Protein AF-A0A7G9SDM6-F1 (afdb_monomer)

Nearest PDB structures (foldseek):
  2pl2-assembly1_B  TM=4.348E-01  e=4.178E-01  Thermus thermophilus HB27
  4rg9-assembly1_A  TM=3.853E-01  e=1.414E+00  Homo sapiens
  9gaw-assembly1_J  TM=3.773E-01  e=1.188E+00  Homo sapiens
  6q6h-assembly1_J  TM=2.748E-01  e=6.457E-01  Homo sapiens
  4rg9-assembly1_B  TM=3.457E-01  e=1.682E+00  Homo sapiens

Solvent-accessible surface area (backbone atoms only — not comparable to full-atom values): 23465 Å² total; per-residue (Å²): 131,91,79,90,83,83,90,80,86,83,85,78,83,83,82,80,82,78,83,79,82,81,84,82,89,80,80,87,84,80,89,82,79,90,80,77,84,85,81,78,88,76,84,85,81,86,81,81,84,79,91,80,89,80,84,86,82,90,78,85,89,81,90,78,98,67,93,73,78,83,82,71,78,62,89,40,71,66,55,47,51,55,49,52,54,54,58,70,73,44,74,84,57,56,28,66,63,44,46,56,52,48,75,76,44,76,89,46,90,63,46,75,56,52,49,52,39,26,31,69,45,56,56,93,85,60,61,38,68,59,51,53,58,62,44,65,85,49,76,67,91,45,16,51,28,20,42,51,45,14,53,27,29,44,76,72,69,37,56,70,60,13,53,52,29,40,52,54,12,54,34,32,58,75,40,47,72,67,58,50,52,50,51,48,68,74,42,70,90,70,74,50,36,70,46,40,42,42,18,40,48,23,18,52,76,70,63,37,57,73,67,31,62,70,45,60,79,56,31,39,78,88,51,40,59,52,51,50,16,41,51,26,40,74,70,63,41,95,56,19,64,69,43,31,59,87,44,56,86,45,37,43,27,26,39,57,51,34,54,44,49,38,51,41,30,44,76,69,71,34,48,68,59,28,41,57,59,67,71,47,88,66,62,60,78,40,70,49,78,49,60,64,66,50,52,53,51,52,52,46,50,73,68,62,67,71,81,75,74,78,74,76,68,76,81,74,77,79,77,78,87,77,90,81,91,87,88,82,90,88,80,89,80,89,83,91,82,90,83,86,82,90,82,92,86,85,83,86,87,88,90,87,87,89,82,91,81,90,86,83,86,133

Foldseek 3Di:
DDDDDDDDDDDDDDDDDDDDDDDDDDDDDDDDDDDDDDDDDDDDDDDDDDDDDDDDDDDDDDDDDDPDDDDDLCPDPVVLVVLVVVCVVDLQDELLSLLVSCLSDPPDPCNVVSLLSSLVRDDPPPALVSLCSSCVVPHRPALSSLLNNLNSCVVVVVNVVSLVSLLVSLLAQRRDPVSVVVSCVVQPPSDALVSLVSNLLNVLLVLVLVVNVVSLVSHDPVCSLLSVLLSCLSVVPPCNVVSCVVCVVCLLAALSSLLSVLVSCLVVVNLVVSLVSLPDHHDYPHDRSDPVSSVVSNVCSVVVDRPPPPPPPPPPPPPDDDDDDDDDDDDDDDDDDDDDDDDDDDDDDDDDDDDDDDDDDD

Mean predicted aligned error: 17.81 Å

pLDDT: mean 74.98, std 25.15, range [31.66, 98.06]

Sequence (362 aa):
MRKAGVATALLTTATAIAATAAAQSMGGRPPLEINLPSETPAPARVFTPAPTAASTPTAMTGGGNQSFAPYVASSSVGAAISEWRRLRQSEGHSFSTYAYFLNANPGFPGESAMRRSAERNMRPGEQPSLVIAFFRTDKPLTGNGWARLAESQQALGRHAEALSSARAALATSDLSIVDEGSLVSRFPGRFLTTDYDRRLDALLADRKVGDASRLLGSVSPARRATFQARLAMLQRSPDAEAMFSPVAGQVSSDAGLLIDRLRYL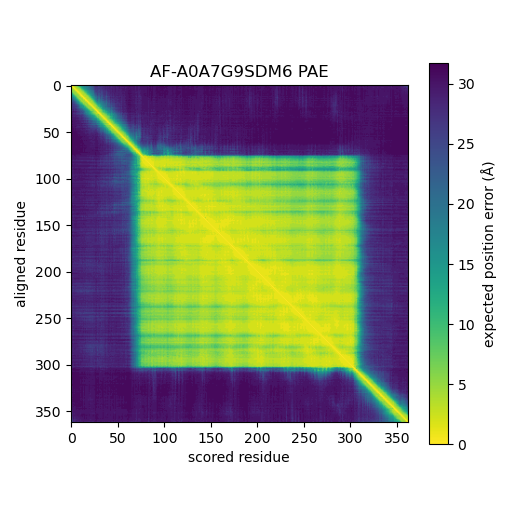RDNGGEAAARALAARPHAFTYRPANVEKYYELMLILARGHPRTASTRRPTTSAASSTTASRRASCRASNAMASATNILRWRGSPPPPHFGSAARLRR

Structure (mmCIF, N/CA/C/O backbone):
data_AF-A0A7G9SDM6-F1
#
_entry.id   AF-A0A7G9SDM6-F1
#
loop_
_atom_site.group_PDB
_atom_site.id
_atom_site.type_symbol
_atom_site.label_atom_id
_atom_site.label_alt_id
_atom_site.label_comp_id
_atom_site.label_asym_id
_atom_site.label_entity_id
_atom_site.label_seq_id
_atom_site.pdbx_PDB_ins_code
_atom_site.Cartn_x
_atom_site.Cartn_y
_atom_site.Cartn_z
_atom_site.occupancy
_atom_site.B_iso_or_equiv
_atom_site.auth_seq_id
_atom_site.auth_comp_id
_atom_site.auth_asym_id
_atom_site.auth_atom_id
_atom_site.pdbx_PDB_model_num
ATOM 1 N N . MET A 1 1 ? 76.649 -13.325 -6.466 1.00 37.44 1 MET A N 1
ATOM 2 C CA . MET A 1 1 ? 76.652 -13.873 -5.089 1.00 37.44 1 MET A CA 1
ATOM 3 C C . MET A 1 1 ? 75.264 -14.432 -4.784 1.00 37.44 1 MET A C 1
ATOM 5 O O . MET A 1 1 ? 74.337 -13.660 -4.932 1.00 37.44 1 MET A O 1
ATOM 9 N N . ARG A 1 2 ? 75.165 -15.730 -4.409 1.00 38.94 2 ARG A N 1
ATOM 10 C CA . ARG A 1 2 ? 74.179 -16.384 -3.491 1.00 38.94 2 ARG A CA 1
ATOM 11 C C . ARG A 1 2 ? 72.683 -16.003 -3.659 1.00 38.94 2 ARG A C 1
ATOM 13 O O . ARG A 1 2 ? 72.360 -14.846 -3.487 1.00 38.94 2 ARG A O 1
ATOM 20 N N . LYS A 1 3 ? 71.669 -16.859 -3.861 1.00 41.44 3 LYS A N 1
ATOM 21 C CA . LYS A 1 3 ? 71.334 -18.287 -3.615 1.00 41.44 3 LYS A CA 1
ATOM 22 C C . LYS A 1 3 ? 70.058 -18.563 -4.466 1.00 41.44 3 LYS A C 1
ATOM 24 O O . LYS A 1 3 ? 69.261 -17.649 -4.623 1.00 41.44 3 LYS A O 1
ATOM 29 N N . ALA A 1 4 ? 69.904 -19.673 -5.192 1.00 42.62 4 ALA A N 1
ATOM 30 C CA . ALA A 1 4 ? 69.242 -20.927 -4.777 1.00 42.62 4 ALA A CA 1
ATOM 31 C C . ALA A 1 4 ? 67.946 -20.756 -3.949 1.00 42.62 4 ALA A C 1
ATOM 33 O O . ALA A 1 4 ? 68.017 -20.246 -2.834 1.00 42.62 4 ALA A O 1
ATOM 34 N N . GLY A 1 5 ? 66.799 -21.256 -4.440 1.00 40.41 5 GLY A N 1
ATOM 35 C CA . GLY A 1 5 ? 65.588 -21.339 -3.610 1.00 40.41 5 GLY A CA 1
ATOM 36 C C . GLY A 1 5 ? 64.257 -21.684 -4.292 1.00 40.41 5 GLY A C 1
ATOM 37 O O . GLY A 1 5 ? 63.354 -20.869 -4.247 1.00 40.41 5 GLY A O 1
ATOM 38 N N . VAL A 1 6 ? 64.167 -22.881 -4.880 1.00 46.69 6 VAL A N 1
ATOM 39 C CA . VAL A 1 6 ? 63.032 -23.836 -4.815 1.00 46.69 6 VAL A CA 1
ATOM 40 C C . VAL A 1 6 ? 61.600 -23.369 -5.153 1.00 46.69 6 VAL A C 1
ATOM 42 O O . VAL A 1 6 ? 60.956 -22.597 -4.452 1.00 46.69 6 VAL A O 1
ATOM 45 N N . ALA A 1 7 ? 61.079 -24.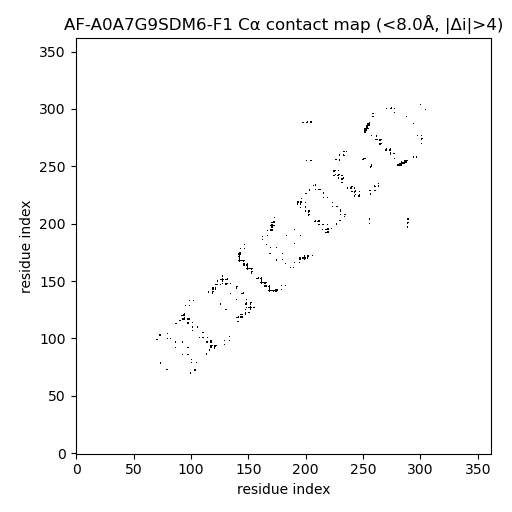012 -6.201 1.00 39.44 7 ALA A N 1
ATOM 46 C CA . ALA A 1 7 ? 59.676 -24.135 -6.558 1.00 39.44 7 ALA A CA 1
ATOM 47 C C . ALA A 1 7 ? 58.895 -25.011 -5.562 1.00 39.44 7 ALA A C 1
ATOM 49 O O . ALA A 1 7 ? 59.318 -26.126 -5.267 1.00 39.44 7 ALA A O 1
ATOM 50 N N . THR A 1 8 ? 57.703 -24.558 -5.164 1.00 42.91 8 THR A N 1
ATOM 51 C CA . THR A 1 8 ? 56.653 -25.429 -4.617 1.00 42.91 8 THR A CA 1
ATOM 52 C C . THR A 1 8 ? 55.318 -25.023 -5.228 1.00 42.91 8 THR A C 1
ATOM 54 O O . THR A 1 8 ? 54.741 -23.992 -4.891 1.00 42.91 8 THR A O 1
ATOM 57 N N . ALA A 1 9 ? 54.854 -25.844 -6.168 1.00 42.41 9 ALA A N 1
ATOM 58 C CA . ALA A 1 9 ? 53.517 -25.796 -6.729 1.00 42.41 9 ALA A CA 1
ATOM 59 C C . ALA A 1 9 ? 52.529 -26.391 -5.713 1.00 42.41 9 ALA A C 1
ATOM 61 O O . ALA A 1 9 ? 52.634 -27.562 -5.355 1.00 42.41 9 ALA A O 1
ATOM 62 N N . LEU A 1 10 ? 51.570 -25.590 -5.251 1.00 46.22 10 LEU A N 1
ATOM 63 C CA . LEU A 1 10 ? 50.422 -26.070 -4.485 1.00 46.22 10 LEU A CA 1
ATOM 64 C C . LEU A 1 10 ? 49.282 -26.377 -5.461 1.00 46.22 10 LEU A C 1
ATOM 66 O O . LEU A 1 10 ? 48.544 -25.488 -5.881 1.00 46.22 10 LEU A O 1
ATOM 70 N N . LEU A 1 11 ? 49.164 -27.658 -5.823 1.00 39.81 11 LEU A N 1
ATOM 71 C CA . LEU A 1 11 ? 47.949 -28.235 -6.397 1.00 39.81 11 LEU A CA 1
ATOM 72 C C . LEU A 1 11 ? 46.803 -28.029 -5.398 1.00 39.81 11 LEU A C 1
ATOM 74 O O . LEU A 1 11 ? 46.797 -28.628 -4.325 1.00 39.81 11 LEU A O 1
ATOM 78 N N . THR A 1 12 ? 45.821 -27.206 -5.753 1.00 43.62 12 THR A N 1
ATOM 79 C CA . THR A 1 12 ? 44.524 -27.178 -5.070 1.00 43.62 12 THR A CA 1
ATOM 80 C C . THR A 1 12 ? 43.578 -28.083 -5.848 1.00 43.62 12 THR A C 1
ATOM 82 O O . THR A 1 12 ? 43.157 -27.772 -6.960 1.00 43.62 12 THR A O 1
ATOM 85 N N . THR A 1 13 ? 43.298 -29.250 -5.283 1.00 45.78 13 THR A N 1
ATOM 86 C CA . THR A 1 13 ? 42.304 -30.199 -5.777 1.00 45.78 13 THR A CA 1
ATOM 87 C C . THR A 1 13 ? 40.904 -29.617 -5.581 1.00 45.78 13 THR A C 1
ATOM 89 O O . THR A 1 13 ? 40.446 -29.401 -4.461 1.00 45.78 13 THR A O 1
ATOM 92 N N . ALA A 1 14 ? 40.212 -29.344 -6.688 1.00 41.38 14 ALA A N 1
ATOM 93 C CA . ALA A 1 14 ? 38.797 -29.006 -6.690 1.00 41.38 14 ALA A CA 1
ATOM 94 C C . ALA A 1 14 ? 37.975 -30.295 -6.533 1.00 41.38 14 ALA A C 1
ATOM 96 O O . ALA A 1 14 ? 37.801 -31.059 -7.482 1.00 41.38 14 ALA A O 1
ATOM 97 N N . THR A 1 15 ? 37.486 -30.554 -5.323 1.00 45.81 15 THR A N 1
ATOM 98 C CA . THR A 1 15 ? 36.546 -31.646 -5.052 1.00 45.81 15 THR A CA 1
ATOM 99 C C . THR A 1 15 ? 35.161 -31.256 -5.566 1.00 45.81 15 THR A C 1
ATOM 101 O O . THR A 1 15 ? 34.477 -30.420 -4.976 1.00 45.81 15 THR A O 1
ATOM 104 N N . ALA A 1 16 ? 34.746 -31.861 -6.677 1.00 38.25 16 ALA A N 1
ATOM 105 C CA . ALA A 1 16 ? 33.379 -31.798 -7.177 1.00 38.25 16 ALA A CA 1
ATOM 106 C C . ALA A 1 16 ? 32.471 -32.685 -6.306 1.00 38.25 16 ALA A C 1
ATOM 108 O O . ALA A 1 16 ? 32.591 -33.908 -6.317 1.00 38.25 16 ALA A O 1
ATOM 109 N N . ILE A 1 17 ? 31.553 -32.076 -5.553 1.00 40.22 17 ILE A N 1
ATOM 110 C CA . ILE A 1 17 ? 30.462 -32.797 -4.889 1.00 40.22 17 ILE A CA 1
ATOM 111 C C . ILE A 1 17 ? 29.333 -32.945 -5.912 1.00 40.22 17 ILE A C 1
ATOM 113 O O . ILE A 1 17 ? 28.537 -32.033 -6.129 1.00 40.22 17 ILE A O 1
ATOM 117 N N . ALA A 1 18 ? 29.294 -34.103 -6.569 1.00 36.59 18 ALA A N 1
ATOM 118 C CA . ALA A 1 18 ? 28.155 -34.544 -7.358 1.00 36.59 18 ALA A CA 1
ATOM 119 C C . ALA A 1 18 ? 27.032 -34.986 -6.405 1.00 36.59 18 ALA A C 1
ATOM 121 O O . ALA A 1 18 ? 27.084 -36.062 -5.808 1.00 36.59 18 ALA A O 1
ATOM 122 N N . ALA A 1 19 ? 26.012 -34.142 -6.242 1.00 38.12 19 ALA A N 1
ATOM 123 C CA . ALA A 1 19 ? 24.776 -34.523 -5.572 1.00 38.12 19 ALA A CA 1
ATOM 124 C C . ALA A 1 19 ? 24.013 -35.512 -6.466 1.00 38.12 19 ALA A C 1
ATOM 126 O O . ALA A 1 19 ? 23.436 -35.147 -7.489 1.00 38.12 19 ALA A O 1
ATOM 127 N N . THR A 1 20 ? 24.056 -36.785 -6.083 1.00 39.00 20 THR A N 1
ATOM 128 C CA . THR A 1 20 ? 23.324 -37.871 -6.736 1.00 39.00 20 THR A CA 1
ATOM 129 C C . THR A 1 20 ? 21.850 -37.769 -6.347 1.00 39.00 20 THR A C 1
ATOM 131 O O . THR A 1 20 ? 21.486 -38.003 -5.197 1.00 39.00 20 THR A O 1
ATOM 134 N N . ALA A 1 21 ? 21.000 -37.398 -7.305 1.00 36.41 21 ALA A N 1
ATOM 135 C CA . ALA A 1 21 ? 19.552 -37.459 -7.172 1.00 36.41 21 ALA A CA 1
ATOM 136 C C . ALA A 1 21 ? 19.092 -38.915 -7.349 1.00 36.41 21 ALA A C 1
ATOM 138 O O . ALA A 1 21 ? 19.027 -39.428 -8.465 1.00 36.41 21 ALA A O 1
ATOM 139 N N . ALA A 1 22 ? 18.785 -39.591 -6.242 1.00 37.41 22 ALA A N 1
ATOM 140 C CA . ALA A 1 22 ? 18.118 -40.885 -6.268 1.00 37.41 22 ALA A CA 1
ATOM 141 C C . ALA A 1 22 ? 16.617 -40.676 -6.529 1.00 37.41 22 ALA A C 1
ATOM 143 O O . ALA A 1 22 ? 15.859 -40.296 -5.637 1.00 37.41 22 ALA A O 1
ATOM 144 N N . ALA A 1 23 ? 16.200 -40.921 -7.770 1.00 36.19 23 ALA A N 1
ATOM 145 C CA . ALA A 1 23 ? 14.806 -41.120 -8.130 1.00 36.19 23 ALA A CA 1
ATOM 146 C C . ALA A 1 23 ? 14.347 -42.487 -7.598 1.00 36.19 23 ALA A C 1
ATOM 148 O O . ALA A 1 23 ? 14.868 -43.521 -8.011 1.00 36.19 23 ALA A O 1
ATOM 149 N N . GLN A 1 24 ? 13.374 -42.498 -6.688 1.00 39.69 24 GLN A N 1
ATOM 150 C CA . GLN A 1 24 ? 12.630 -43.706 -6.335 1.00 39.69 24 GLN A CA 1
ATOM 151 C C . GLN A 1 24 ? 11.217 -43.583 -6.899 1.00 39.69 24 GLN A C 1
ATOM 153 O O . GLN A 1 24 ? 10.429 -42.745 -6.462 1.00 39.69 24 GLN A O 1
ATOM 158 N N . SER A 1 25 ? 10.918 -44.417 -7.896 1.00 36.75 25 SER A N 1
ATOM 159 C CA . SER A 1 25 ? 9.565 -44.687 -8.371 1.00 36.75 25 SER A CA 1
ATOM 160 C C . SER A 1 25 ? 8.988 -45.886 -7.616 1.00 36.75 25 SER A C 1
ATOM 162 O O . SER A 1 25 ? 9.472 -47.002 -7.775 1.00 36.75 25 SER A O 1
ATOM 164 N N . MET A 1 26 ? 7.927 -45.667 -6.848 1.00 40.72 26 MET A N 1
ATOM 165 C CA . MET A 1 26 ? 6.916 -46.658 -6.454 1.00 40.72 26 MET A CA 1
ATOM 166 C C . MET A 1 26 ? 5.626 -45.843 -6.297 1.00 40.72 26 MET A C 1
ATOM 168 O O . MET A 1 26 ? 5.651 -44.782 -5.687 1.00 40.72 26 MET A O 1
ATOM 172 N N . GLY A 1 27 ? 4.519 -46.125 -6.971 1.00 35.44 27 GLY A N 1
ATOM 173 C CA . GLY A 1 27 ? 3.697 -47.329 -6.872 1.00 35.44 27 GLY A CA 1
ATOM 174 C C . GLY A 1 27 ? 2.264 -46.827 -6.615 1.00 35.44 27 GLY A C 1
ATOM 175 O O . GLY A 1 27 ? 2.083 -45.843 -5.902 1.00 35.44 27 GLY A O 1
ATOM 176 N N . GLY A 1 28 ? 1.270 -47.394 -7.298 1.00 32.81 28 GLY A N 1
ATOM 177 C CA . GLY A 1 28 ? -0.071 -46.822 -7.476 1.00 32.81 28 GLY A CA 1
ATOM 178 C C . GLY A 1 28 ? -0.841 -46.449 -6.200 1.00 32.81 28 GLY A C 1
ATOM 179 O O . GLY A 1 28 ? -0.745 -47.103 -5.166 1.00 32.81 28 GLY A O 1
ATOM 180 N N . ARG A 1 29 ? -1.662 -45.397 -6.311 1.00 44.31 29 ARG A N 1
ATOM 181 C CA . ARG A 1 29 ? -2.678 -45.023 -5.315 1.00 44.31 29 ARG A CA 1
ATOM 182 C C . ARG A 1 29 ? -3.947 -45.850 -5.572 1.00 44.31 29 ARG A C 1
ATOM 184 O O . ARG A 1 29 ? -4.513 -45.691 -6.653 1.00 44.31 29 ARG A O 1
ATOM 191 N N . PRO A 1 30 ? -4.437 -46.677 -4.633 1.00 55.81 30 PRO A N 1
ATOM 192 C CA . PRO A 1 30 ? -5.828 -47.114 -4.666 1.00 55.81 30 PRO A CA 1
ATOM 193 C C . PRO A 1 30 ? -6.756 -45.976 -4.187 1.00 55.81 30 PRO A C 1
ATOM 195 O O . PRO A 1 30 ? -6.327 -45.130 -3.394 1.00 55.81 30 PRO A O 1
ATOM 198 N N . PRO A 1 31 ? -8.014 -45.915 -4.663 1.00 44.31 31 PRO A N 1
ATOM 199 C CA . PRO A 1 31 ? -8.977 -44.920 -4.211 1.00 44.31 31 PRO A CA 1
ATOM 200 C C . PRO A 1 31 ? -9.495 -45.314 -2.824 1.00 44.31 31 PRO A C 1
ATOM 202 O O . PRO A 1 31 ? -9.956 -46.437 -2.639 1.00 44.31 31 PRO A O 1
ATOM 205 N N . LEU A 1 32 ? -9.418 -44.405 -1.848 1.00 45.25 32 LEU A N 1
ATOM 206 C CA . LEU A 1 32 ? -10.073 -44.593 -0.554 1.00 45.25 32 LEU A CA 1
ATOM 207 C C . LEU A 1 32 ? -11.392 -43.821 -0.521 1.00 45.25 32 LEU A C 1
ATOM 209 O O . LEU A 1 32 ? -11.458 -42.607 -0.705 1.00 45.25 32 LEU A O 1
ATOM 213 N N . GLU A 1 33 ? -12.415 -44.638 -0.341 1.00 41.56 33 GLU A N 1
ATOM 214 C CA . GLU A 1 33 ? -13.848 -44.439 -0.242 1.00 41.56 33 GLU A CA 1
ATOM 215 C C . GLU A 1 33 ? -14.228 -43.475 0.896 1.00 41.56 33 GLU A C 1
ATOM 217 O O . GLU A 1 33 ? -13.706 -43.549 2.010 1.00 41.56 33 GLU A O 1
ATOM 222 N N . ILE A 1 34 ? -15.138 -42.543 0.606 1.00 48.09 34 ILE A N 1
ATOM 223 C CA . ILE A 1 34 ? -15.701 -41.605 1.581 1.00 48.09 34 ILE A CA 1
ATOM 224 C C . ILE A 1 34 ? -16.761 -42.361 2.386 1.00 48.09 34 ILE A C 1
ATOM 226 O O . ILE A 1 34 ? -17.882 -42.546 1.919 1.00 48.09 34 ILE A O 1
ATOM 230 N N . ASN A 1 35 ? -16.412 -42.788 3.598 1.00 44.19 35 ASN A N 1
ATOM 231 C CA . ASN A 1 35 ? -17.372 -43.307 4.567 1.00 44.19 35 ASN A CA 1
ATOM 232 C C . ASN A 1 35 ? -17.886 -42.146 5.438 1.00 44.19 35 ASN A C 1
ATOM 234 O O . ASN A 1 35 ? -17.146 -41.607 6.263 1.00 44.19 35 ASN A O 1
ATOM 238 N N . LEU A 1 36 ? -19.134 -41.726 5.210 1.00 43.03 36 LEU A N 1
ATOM 239 C CA . LEU A 1 36 ? -19.848 -40.768 6.057 1.00 43.03 36 LEU A CA 1
ATOM 240 C C . LEU A 1 36 ? -20.505 -41.518 7.230 1.00 43.03 36 LEU A C 1
ATOM 242 O O . LEU A 1 36 ? -21.377 -42.354 6.981 1.00 43.03 36 LEU A O 1
ATOM 246 N N . PRO A 1 37 ? -20.179 -41.217 8.501 1.00 46.22 37 PRO A N 1
ATOM 247 C CA . PRO A 1 37 ? -20.960 -41.737 9.613 1.00 46.22 37 PRO A CA 1
ATOM 248 C C . PRO A 1 37 ? -22.360 -41.108 9.615 1.00 46.22 37 PRO A C 1
ATOM 250 O O . PRO A 1 37 ? -22.525 -39.890 9.572 1.00 46.22 37 PRO A O 1
ATOM 253 N N . SER A 1 38 ? -23.376 -41.969 9.666 1.00 40.03 38 SER A N 1
ATOM 254 C CA . SER A 1 38 ? -24.773 -41.593 9.874 1.00 40.03 38 SER A CA 1
ATOM 255 C C . SER A 1 38 ? -24.987 -41.261 11.353 1.00 40.03 38 SER A C 1
ATOM 257 O O . SER A 1 38 ? -25.152 -42.165 12.170 1.00 40.03 38 SER A O 1
ATOM 259 N N . GLU A 1 39 ? -24.969 -39.980 11.721 1.00 43.81 39 GLU A N 1
ATOM 260 C CA . GLU A 1 39 ? -25.380 -39.552 13.063 1.00 43.81 39 GLU A CA 1
ATOM 261 C C . GLU A 1 39 ? -26.905 -39.399 13.137 1.00 43.81 39 GLU A C 1
ATOM 263 O O . GLU A 1 39 ? -27.543 -38.690 12.360 1.00 43.81 39 GLU A O 1
ATOM 268 N N . THR A 1 40 ? -27.488 -40.124 14.089 1.00 50.81 40 THR A N 1
ATOM 269 C CA . THR A 1 40 ? -28.913 -40.119 14.439 1.00 50.81 40 THR A CA 1
ATOM 270 C C . THR A 1 40 ? -29.227 -38.868 15.277 1.00 50.81 40 THR A C 1
ATOM 272 O O . THR A 1 40 ? -28.432 -38.535 16.158 1.00 50.81 40 THR A O 1
ATOM 275 N N . PRO A 1 41 ? -30.360 -38.165 15.080 1.00 44.56 41 PRO A N 1
ATOM 276 C CA . PRO A 1 41 ? -30.666 -36.959 15.848 1.00 44.56 41 PRO A CA 1
ATOM 277 C C . PRO A 1 41 ? -31.136 -37.295 17.275 1.00 44.56 41 PRO A C 1
ATOM 279 O O . PRO A 1 41 ? -32.161 -37.947 17.471 1.00 44.56 41 PRO A O 1
ATOM 282 N N . ALA A 1 42 ? -30.401 -36.817 18.283 1.00 45.53 42 ALA A N 1
ATOM 283 C CA . ALA A 1 42 ? -30.822 -36.821 19.687 1.00 45.53 42 ALA A CA 1
ATOM 284 C C . ALA A 1 42 ? -31.788 -35.645 19.982 1.00 45.53 42 ALA A C 1
ATOM 286 O O . ALA A 1 42 ? -31.664 -34.584 19.365 1.00 45.53 42 ALA A O 1
ATOM 287 N N . PRO A 1 43 ? -32.757 -35.795 20.909 1.00 48.91 43 PRO A N 1
ATOM 288 C CA . PRO A 1 43 ? -33.864 -34.852 21.058 1.00 48.91 43 PRO A CA 1
ATOM 289 C C . PRO A 1 43 ? -33.469 -33.502 21.675 1.00 48.91 43 PRO A C 1
ATOM 291 O O . PRO A 1 43 ? -32.667 -33.407 22.607 1.00 48.91 43 PRO A O 1
ATOM 294 N N . ALA A 1 44 ? -34.115 -32.456 21.155 1.00 40.84 44 ALA A N 1
ATOM 295 C CA . ALA A 1 44 ? -33.979 -31.059 21.540 1.00 40.84 44 ALA A CA 1
ATOM 296 C C . ALA A 1 44 ? -34.271 -30.816 23.032 1.00 40.84 44 ALA A C 1
ATOM 298 O O . ALA A 1 44 ? -35.361 -31.105 23.528 1.00 40.84 44 ALA A O 1
ATOM 299 N N . ARG A 1 45 ? -33.316 -30.199 23.740 1.00 43.94 45 ARG A N 1
ATOM 300 C CA . ARG A 1 45 ? -33.564 -29.577 25.046 1.00 43.94 45 ARG A CA 1
ATOM 301 C C . ARG A 1 45 ? -34.148 -28.185 24.827 1.00 43.94 45 ARG A C 1
ATOM 303 O O . ARG A 1 45 ? -33.457 -27.276 24.376 1.00 43.94 45 ARG A O 1
ATOM 310 N N . VAL A 1 46 ? -35.426 -28.037 25.158 1.00 41.09 46 VAL A N 1
ATOM 311 C CA . VAL A 1 46 ? -36.126 -26.752 25.239 1.00 41.09 46 VAL A CA 1
ATOM 312 C C . VAL A 1 46 ? -35.550 -25.968 26.419 1.00 41.09 46 VAL A C 1
ATOM 314 O O . VAL A 1 46 ? -35.684 -26.382 27.567 1.00 41.09 46 VAL A O 1
ATOM 317 N N . PHE A 1 47 ? -34.888 -24.847 26.138 1.00 41.06 47 PHE A N 1
ATOM 318 C CA . PHE A 1 47 ? -34.449 -23.886 27.147 1.00 41.06 47 PHE A CA 1
ATOM 319 C C . PHE A 1 47 ? -35.427 -22.706 27.123 1.00 41.06 47 PHE A C 1
ATOM 321 O O . PHE A 1 47 ? -35.413 -21.897 26.198 1.00 41.06 47 PHE A O 1
ATOM 328 N N . THR A 1 48 ? -36.315 -22.625 28.111 1.00 41.97 48 THR A N 1
ATOM 329 C CA . THR A 1 48 ? -37.159 -21.446 28.352 1.00 41.97 48 THR A CA 1
ATOM 330 C C . THR A 1 48 ? -36.402 -20.456 29.242 1.00 41.97 48 THR A C 1
ATOM 332 O O . THR A 1 48 ? -36.068 -20.829 30.369 1.00 41.97 48 THR A O 1
ATOM 335 N N . PRO A 1 49 ? -36.148 -19.202 28.829 1.00 45.69 49 PRO A N 1
ATOM 336 C CA . PRO A 1 49 ? -35.752 -18.168 29.774 1.00 45.69 49 PRO A CA 1
ATOM 337 C C . PRO A 1 49 ? -36.995 -17.557 30.440 1.00 45.69 49 PRO A C 1
ATOM 339 O O . PRO A 1 49 ? -37.886 -17.034 29.772 1.00 45.69 49 PRO A O 1
ATOM 342 N N . ALA A 1 50 ? -37.048 -17.635 31.770 1.00 34.50 50 ALA A N 1
ATOM 343 C CA . ALA A 1 50 ? -37.989 -16.890 32.603 1.00 34.50 50 ALA A CA 1
ATOM 344 C C . ALA A 1 50 ? -37.622 -15.387 32.634 1.00 34.50 50 ALA A C 1
ATOM 346 O O . ALA A 1 50 ? -36.434 -15.057 32.566 1.00 34.50 50 ALA A O 1
ATOM 347 N N . PRO A 1 51 ? -38.595 -14.462 32.760 1.00 43.03 51 PRO A N 1
ATOM 348 C CA . PRO A 1 51 ? -38.314 -13.035 32.869 1.00 43.03 51 PRO A CA 1
ATOM 349 C C . PRO A 1 51 ? -37.968 -12.664 34.319 1.00 43.03 51 PRO A C 1
ATOM 351 O O . PRO A 1 51 ? -38.842 -12.628 35.183 1.00 43.03 51 PRO A O 1
ATOM 354 N N . THR A 1 52 ? -36.702 -12.346 34.590 1.00 41.75 52 THR A N 1
ATOM 355 C CA . THR A 1 52 ? -36.303 -11.706 35.853 1.00 41.75 52 THR A CA 1
ATOM 356 C C . THR A 1 52 ? -36.227 -10.198 35.649 1.00 41.75 52 THR A C 1
ATOM 358 O O . THR A 1 52 ? -35.418 -9.698 34.869 1.00 41.75 52 THR A O 1
ATOM 361 N N . ALA A 1 53 ? -37.088 -9.478 36.363 1.00 41.75 53 ALA A N 1
ATOM 362 C CA . ALA A 1 53 ? -37.032 -8.035 36.533 1.00 41.75 53 ALA A CA 1
ATOM 363 C C . ALA A 1 53 ? -35.834 -7.630 37.413 1.00 41.75 53 ALA A C 1
ATOM 365 O O . ALA A 1 53 ? -35.641 -8.216 38.474 1.00 41.75 53 ALA A O 1
ATOM 366 N N . ALA A 1 54 ? -35.074 -6.610 36.999 1.00 35.97 54 ALA A N 1
ATOM 367 C CA . ALA A 1 54 ? -34.281 -5.726 37.868 1.00 35.97 54 ALA A CA 1
ATOM 368 C C . ALA A 1 54 ? -33.773 -4.534 37.028 1.00 35.97 54 ALA A C 1
ATOM 370 O O . ALA A 1 54 ? -33.053 -4.716 36.053 1.00 35.97 54 ALA A O 1
ATOM 371 N N . SER A 1 55 ? -34.329 -3.338 37.230 1.00 36.00 55 SER A N 1
ATOM 372 C CA . SER A 1 55 ? -33.806 -2.274 38.111 1.00 36.00 55 SER A CA 1
ATOM 373 C C . SER A 1 55 ? -32.813 -1.347 37.401 1.00 36.00 55 SER A C 1
ATOM 375 O O . SER A 1 55 ? -31.633 -1.646 37.248 1.00 36.00 55 SER A O 1
ATOM 377 N N . THR A 1 56 ? -33.315 -0.182 36.995 1.00 33.44 56 THR A N 1
ATOM 378 C CA . THR A 1 56 ? -32.550 0.991 36.551 1.00 33.44 56 THR A CA 1
ATOM 379 C C . THR A 1 56 ? -31.761 1.611 37.708 1.00 33.44 56 THR A C 1
ATOM 381 O O . THR A 1 56 ? -32.380 1.963 38.714 1.00 33.44 56 THR A O 1
ATOM 384 N N . PRO A 1 57 ? -30.447 1.860 37.573 1.00 44.97 57 PRO A N 1
ATOM 385 C CA . PRO A 1 57 ? -29.772 2.849 38.397 1.00 44.97 57 PRO A CA 1
ATOM 386 C C . PRO A 1 57 ? -29.872 4.239 37.751 1.00 44.97 57 PRO A C 1
ATOM 388 O O . PRO A 1 57 ? -29.420 4.466 36.629 1.00 44.97 57 PRO A O 1
ATOM 391 N N . THR A 1 58 ? -30.450 5.180 38.494 1.00 41.94 58 THR A N 1
ATOM 392 C CA . THR A 1 58 ? -30.297 6.623 38.278 1.00 41.94 58 THR A CA 1
ATOM 393 C C . THR A 1 58 ? -28.847 7.010 38.570 1.00 41.94 58 THR A C 1
ATOM 395 O O . THR A 1 58 ? -28.364 6.758 39.672 1.00 41.94 58 THR A O 1
ATOM 398 N N . ALA A 1 59 ? -28.162 7.650 37.621 1.00 39.44 59 ALA A N 1
ATOM 399 C CA . ALA A 1 59 ? -26.866 8.287 37.851 1.00 39.44 59 ALA A CA 1
ATOM 400 C C . ALA A 1 59 ? -26.920 9.766 37.451 1.00 39.44 59 ALA A C 1
ATOM 402 O O . ALA A 1 59 ? -27.435 10.131 36.394 1.00 39.44 59 ALA A O 1
ATOM 403 N N . MET A 1 60 ? -26.416 10.591 38.368 1.00 38.59 60 MET A N 1
ATOM 404 C CA . MET A 1 60 ? -26.400 12.047 38.355 1.00 38.59 60 MET A CA 1
ATOM 405 C C . MET A 1 60 ? -25.481 12.661 37.287 1.00 38.59 60 MET A C 1
ATOM 407 O O . MET A 1 60 ? -24.506 12.075 36.827 1.00 38.59 60 MET A O 1
ATOM 411 N N . THR A 1 61 ? -25.837 13.898 36.963 1.00 43.91 61 THR A N 1
ATOM 412 C CA . THR A 1 61 ? -25.286 14.882 36.030 1.00 43.91 61 THR A CA 1
ATOM 413 C C . THR A 1 61 ? -23.783 15.167 36.173 1.00 43.91 61 THR A C 1
ATOM 415 O O . THR A 1 61 ? -23.304 15.429 37.273 1.00 43.91 61 THR A O 1
ATOM 418 N N . GLY A 1 62 ? -23.067 15.263 35.040 1.00 36.25 62 GLY A N 1
ATOM 419 C CA . GLY A 1 62 ? -21.723 15.856 34.976 1.00 36.25 62 GLY A CA 1
ATOM 420 C C . GLY A 1 62 ? -21.069 15.873 33.582 1.00 36.25 62 GLY A C 1
ATOM 421 O O . GLY A 1 62 ? -20.430 14.904 33.200 1.00 36.25 62 GLY A O 1
ATOM 422 N N . GLY A 1 63 ? -21.185 17.003 32.866 1.00 38.28 63 GLY A N 1
ATOM 423 C CA . GLY A 1 63 ? -20.156 17.562 31.965 1.00 38.28 63 GLY A CA 1
ATOM 424 C C . GLY A 1 63 ? -19.856 16.904 30.604 1.00 38.28 63 GLY A C 1
ATOM 425 O O . GLY A 1 63 ? -19.045 15.991 30.520 1.00 38.28 63 GLY A O 1
ATOM 426 N N . GLY A 1 64 ? -20.369 17.506 29.517 1.00 34.75 64 GLY A N 1
ATOM 427 C CA . GLY A 1 64 ? -19.832 17.370 28.150 1.00 34.75 64 GLY A CA 1
ATOM 428 C C . GLY A 1 64 ? -20.875 16.992 27.095 1.00 34.75 64 GLY A C 1
ATOM 429 O O . GLY A 1 64 ? -21.152 15.816 26.891 1.00 34.75 64 GLY A O 1
ATOM 430 N N . ASN A 1 65 ? -21.433 17.985 26.390 1.00 40.50 65 ASN A N 1
ATOM 431 C CA . ASN A 1 65 ? -22.360 17.779 25.270 1.00 40.50 65 ASN A CA 1
ATOM 432 C C . ASN A 1 65 ? -21.659 17.089 24.085 1.00 40.50 65 ASN A C 1
ATOM 434 O O . ASN A 1 65 ? -21.138 17.737 23.182 1.00 40.50 65 ASN A O 1
ATOM 438 N N . GLN A 1 66 ? -21.688 15.762 24.083 1.00 45.09 66 GLN A N 1
ATOM 439 C CA . GLN A 1 66 ? -21.614 14.926 22.891 1.00 45.09 66 GLN A CA 1
ATOM 440 C C . GLN A 1 66 ? -22.952 14.187 22.845 1.00 45.09 66 GLN A C 1
ATOM 442 O O . GLN A 1 66 ? -23.249 13.374 23.720 1.00 45.09 66 GLN A O 1
ATOM 447 N N . SER A 1 67 ? -23.813 14.527 21.887 1.00 38.12 67 SER A N 1
ATOM 448 C CA . SER A 1 67 ? -25.129 13.904 21.739 1.00 38.12 67 SER A CA 1
ATOM 449 C C . SER A 1 67 ? -24.968 12.453 21.275 1.00 38.12 67 SER A C 1
ATOM 451 O O . SER A 1 67 ? -24.978 12.162 20.083 1.00 38.12 67 SER A O 1
ATOM 453 N N . PHE A 1 68 ? -24.797 11.527 22.216 1.00 45.41 68 PHE A N 1
ATOM 454 C CA . PHE A 1 68 ? -24.910 10.097 21.960 1.00 45.41 68 PHE A CA 1
ATOM 455 C C . PHE A 1 68 ? -26.397 9.737 21.949 1.00 45.41 68 PHE A C 1
ATOM 457 O O . PHE A 1 68 ? -27.030 9.653 22.999 1.00 45.41 68 PHE A O 1
ATOM 464 N N . ALA A 1 69 ? -26.978 9.560 20.762 1.00 44.62 69 ALA A N 1
ATOM 465 C CA . ALA A 1 69 ? -28.318 8.998 20.657 1.00 44.62 69 ALA A CA 1
ATOM 466 C C . ALA A 1 69 ? -28.287 7.537 21.160 1.00 44.62 69 ALA A C 1
ATOM 468 O O . ALA A 1 69 ? -27.469 6.756 20.662 1.00 44.62 69 ALA A O 1
ATOM 469 N N . PRO A 1 70 ? -29.128 7.145 22.136 1.00 42.28 70 PRO A N 1
ATOM 470 C CA . PRO A 1 70 ? -29.182 5.766 22.605 1.00 42.28 70 PRO A CA 1
ATOM 471 C C . PRO A 1 70 ? -29.689 4.855 21.479 1.00 42.28 70 PRO A C 1
ATOM 473 O O . PRO A 1 70 ? -30.768 5.068 20.925 1.00 42.28 70 PRO A O 1
ATOM 476 N N . TYR A 1 71 ? -28.892 3.848 21.118 1.00 48.59 71 TYR A N 1
ATOM 477 C CA . TYR A 1 71 ? -29.251 2.858 20.106 1.00 48.59 71 TYR A CA 1
ATOM 478 C C . TYR A 1 71 ? -30.221 1.835 20.708 1.00 48.59 71 TYR A C 1
ATOM 480 O O . TYR A 1 71 ? -29.842 1.029 21.558 1.00 48.59 71 TYR A O 1
ATOM 488 N N . VAL A 1 72 ? -31.474 1.858 20.254 1.00 47.88 72 VAL A N 1
ATOM 489 C CA . VAL A 1 72 ? -32.411 0.749 20.451 1.00 47.88 72 VAL A CA 1
ATOM 490 C C . VAL A 1 72 ? -32.078 -0.279 19.375 1.00 47.88 72 VAL A C 1
ATOM 492 O O . VAL A 1 72 ? -32.139 0.051 18.189 1.00 47.88 72 VAL A O 1
ATOM 495 N N . ALA A 1 73 ? -31.703 -1.503 19.764 1.00 50.22 73 ALA A N 1
ATOM 496 C CA . ALA A 1 73 ? -31.590 -2.607 18.813 1.00 50.22 73 ALA A CA 1
ATOM 497 C C . ALA A 1 73 ? -32.878 -2.640 17.986 1.00 50.22 73 ALA A C 1
ATOM 499 O O . ALA A 1 73 ? -33.969 -2.667 18.557 1.00 50.22 73 ALA A O 1
ATOM 500 N N . SER A 1 74 ? -32.760 -2.533 16.661 1.00 51.78 74 SER A N 1
ATOM 501 C CA . SER A 1 74 ? -33.897 -2.436 15.750 1.00 51.78 74 SER A CA 1
ATOM 502 C C . SER A 1 74 ? -34.700 -3.735 15.792 1.00 51.78 74 SER A C 1
ATOM 504 O O . SER A 1 74 ? -34.520 -4.619 14.964 1.00 51.78 74 SER A O 1
ATOM 506 N N . SER A 1 75 ? -35.599 -3.849 16.766 1.00 57.59 75 SER A N 1
ATOM 507 C CA . SER A 1 75 ? -36.509 -4.979 16.962 1.00 57.59 75 SER A CA 1
ATOM 508 C C . SER A 1 75 ? -37.561 -5.085 15.853 1.00 57.59 75 SER A C 1
ATOM 510 O O . SER A 1 75 ? -38.324 -6.044 15.811 1.00 57.59 75 SER A O 1
ATOM 512 N N . SER A 1 76 ? -37.569 -4.142 14.904 1.00 78.06 76 SER A N 1
ATOM 513 C CA . SER A 1 76 ? -38.307 -4.241 13.651 1.00 78.06 76 SER A CA 1
ATOM 514 C C . SER A 1 76 ? -37.386 -4.015 12.449 1.00 78.06 76 SER A C 1
ATOM 516 O O . SER A 1 76 ? -36.594 -3.069 12.408 1.00 78.06 76 SER A O 1
ATOM 518 N N . VAL A 1 77 ? -37.548 -4.850 11.420 1.00 82.50 77 VAL A N 1
ATOM 519 C CA . VAL A 1 77 ? -36.877 -4.699 10.115 1.00 82.50 77 VAL A CA 1
ATOM 520 C C . VAL A 1 77 ? -37.130 -3.304 9.520 1.00 82.50 77 VAL A C 1
ATOM 522 O O . VAL A 1 77 ? -36.249 -2.729 8.885 1.00 82.50 77 VAL A O 1
ATOM 525 N N . GLY A 1 78 ? -38.302 -2.712 9.781 1.00 86.94 78 GLY A N 1
ATOM 526 C CA . GLY A 1 78 ? -38.642 -1.353 9.350 1.00 86.94 78 GLY A CA 1
ATOM 527 C C . GLY A 1 78 ? -37.689 -0.284 9.894 1.00 86.94 78 GLY A C 1
ATOM 528 O O . GLY A 1 78 ? -37.210 0.544 9.119 1.00 86.94 78 GLY A O 1
ATOM 529 N N . ALA A 1 79 ? -37.352 -0.346 11.188 1.00 86.06 79 ALA A N 1
ATOM 530 C CA . ALA A 1 79 ? -36.400 0.576 11.809 1.00 86.06 79 ALA A CA 1
ATOM 531 C C . ALA A 1 79 ? -34.978 0.405 11.241 1.00 86.06 79 ALA A C 1
ATOM 533 O O . ALA A 1 79 ? -34.291 1.393 10.965 1.00 86.06 79 ALA A O 1
ATOM 534 N N . ALA A 1 80 ? -34.558 -0.840 10.989 1.00 87.69 80 ALA A N 1
ATOM 535 C CA . ALA A 1 80 ? -33.266 -1.125 10.367 1.00 87.69 80 ALA A CA 1
ATOM 536 C C . ALA A 1 80 ? -33.182 -0.557 8.939 1.00 87.69 80 ALA A C 1
ATOM 538 O O . ALA A 1 80 ? -32.179 0.049 8.567 1.00 87.69 80 ALA A O 1
ATOM 539 N N . ILE A 1 81 ? -34.255 -0.674 8.146 1.00 90.94 81 ILE A N 1
ATOM 540 C CA . ILE A 1 81 ? -34.304 -0.120 6.786 1.00 90.94 81 ILE A CA 1
ATOM 541 C C . ILE A 1 81 ? -34.288 1.415 6.803 1.00 90.94 81 ILE A C 1
ATOM 543 O O . ILE A 1 81 ? -33.607 2.019 5.970 1.00 90.94 81 ILE A O 1
ATOM 547 N N . SER A 1 82 ? -35.021 2.072 7.711 1.00 91.19 82 SER A N 1
ATOM 548 C CA . SER A 1 82 ? -34.977 3.538 7.809 1.00 91.19 82 SER A CA 1
ATOM 549 C C . SER A 1 82 ? -33.586 4.038 8.183 1.00 91.19 82 SER A C 1
ATOM 551 O O . SER A 1 82 ? -33.095 4.986 7.569 1.00 91.19 82 SER A O 1
ATOM 553 N N . GLU A 1 83 ? -32.929 3.356 9.123 1.00 90.44 83 GLU A N 1
ATOM 554 C CA . GLU A 1 83 ? -31.577 3.701 9.553 1.00 90.44 83 GLU A CA 1
ATOM 555 C C . GLU A 1 83 ? -30.560 3.486 8.435 1.00 90.44 83 GLU A C 1
ATOM 557 O O . GLU A 1 83 ? -29.760 4.370 8.131 1.00 90.44 83 GLU A O 1
ATOM 562 N N . TRP A 1 84 ? -30.661 2.357 7.739 1.00 91.88 84 TRP A N 1
ATOM 563 C CA . TRP A 1 84 ? -29.854 2.061 6.564 1.00 91.88 84 TRP A CA 1
ATOM 564 C C . TRP A 1 84 ? -29.973 3.142 5.484 1.00 91.88 84 TRP A C 1
ATOM 566 O O . TRP A 1 84 ? -28.962 3.607 4.954 1.00 91.88 84 TRP A O 1
ATOM 576 N N . ARG A 1 85 ? -31.198 3.592 5.166 1.00 91.38 85 ARG A N 1
ATOM 577 C CA . ARG A 1 85 ? -31.395 4.681 4.195 1.00 91.38 85 ARG A CA 1
ATOM 578 C C . ARG A 1 85 ? -30.754 5.978 4.677 1.00 91.38 85 ARG A C 1
ATOM 580 O O . ARG A 1 85 ? -30.106 6.640 3.872 1.00 91.38 85 ARG A O 1
ATOM 587 N N . ARG A 1 86 ? -30.891 6.316 5.963 1.00 92.56 86 ARG A N 1
ATOM 588 C CA . ARG A 1 86 ? -30.276 7.513 6.556 1.00 92.56 86 ARG A CA 1
ATOM 589 C C . ARG A 1 86 ? -28.752 7.473 6.428 1.00 92.56 86 ARG A C 1
ATOM 591 O O . ARG A 1 86 ? -28.164 8.409 5.899 1.00 92.56 86 ARG A O 1
ATOM 598 N N . LEU A 1 87 ? -28.130 6.361 6.827 1.00 91.25 87 LEU A N 1
ATOM 599 C CA . LEU A 1 87 ? -26.675 6.170 6.765 1.00 91.25 87 LEU A CA 1
ATOM 600 C C . LEU A 1 87 ? -26.124 6.205 5.338 1.00 91.25 87 LEU A C 1
ATOM 602 O O . LEU A 1 87 ? -24.964 6.537 5.130 1.00 91.25 87 LEU A O 1
ATOM 606 N N . ARG A 1 88 ? -26.947 5.872 4.343 1.00 89.50 88 ARG A N 1
ATOM 607 C CA . ARG A 1 88 ? -26.568 5.959 2.930 1.00 89.50 88 ARG A CA 1
ATOM 608 C C . ARG A 1 88 ? -26.732 7.345 2.317 1.00 89.50 88 ARG A C 1
ATOM 610 O O . ARG A 1 88 ? -26.136 7.595 1.273 1.00 89.50 88 ARG A O 1
ATOM 617 N N . GLN A 1 89 ? -27.550 8.214 2.904 1.00 89.00 89 GLN A N 1
ATOM 618 C CA . GLN A 1 89 ? -27.772 9.565 2.382 1.00 89.00 89 GLN A CA 1
ATOM 619 C C . GLN A 1 89 ? -26.585 10.491 2.647 1.00 89.00 89 GLN A C 1
ATOM 621 O O . GLN A 1 89 ? -26.374 11.432 1.885 1.00 89.00 89 GLN A O 1
ATOM 626 N N . SER A 1 90 ? -25.805 10.235 3.700 1.00 85.75 90 SER A N 1
ATOM 627 C CA . SER A 1 90 ? -24.628 11.038 4.015 1.00 85.75 90 SER A CA 1
ATOM 628 C C . SER A 1 90 ? -23.472 10.166 4.483 1.00 85.75 90 SER A C 1
ATOM 630 O O . SER A 1 90 ? -23.651 9.274 5.304 1.00 85.75 90 SER A O 1
ATOM 632 N N . GLU A 1 91 ? -22.265 10.448 3.996 1.00 81.94 91 GLU A N 1
ATOM 633 C CA . GLU A 1 91 ? -21.076 9.723 4.446 1.00 81.94 91 GLU A CA 1
ATOM 634 C C . GLU A 1 91 ? -20.489 10.290 5.746 1.00 81.94 91 GLU A C 1
ATOM 636 O O . GLU A 1 91 ? -19.588 9.677 6.293 1.00 81.94 91 GLU A O 1
ATOM 641 N N . GLY A 1 92 ? -20.986 11.414 6.273 1.00 85.19 92 GLY A N 1
ATOM 642 C CA . GLY A 1 92 ? -20.361 12.159 7.378 1.00 85.19 92 GLY A CA 1
ATOM 643 C C . GLY A 1 92 ? -20.733 11.718 8.799 1.00 85.19 92 GLY A C 1
ATOM 644 O O . GLY A 1 92 ? -20.463 12.453 9.748 1.00 85.19 92 GLY A O 1
ATOM 645 N N . HIS A 1 93 ? -21.393 10.572 8.973 1.00 91.88 93 HIS A N 1
ATOM 646 C CA . HIS A 1 93 ? -21.760 10.077 10.303 1.00 91.88 93 HIS A CA 1
ATOM 647 C C . HIS A 1 93 ? -20.537 9.618 11.115 1.00 91.88 93 HIS A C 1
ATOM 649 O O . HIS A 1 93 ? -19.500 9.252 10.560 1.00 91.88 93 HIS A O 1
ATOM 655 N N . SER A 1 94 ? -20.665 9.615 12.447 1.00 93.88 94 SER A N 1
ATOM 656 C CA . SER A 1 94 ? -19.606 9.117 13.331 1.00 93.88 94 SER A CA 1
ATOM 657 C C . SER A 1 94 ? -19.349 7.626 13.107 1.00 93.88 94 SER A C 1
ATOM 659 O O . SER A 1 94 ? -20.265 6.865 12.780 1.00 93.88 94 SER A O 1
ATOM 661 N N . PHE A 1 95 ? -18.114 7.190 13.367 1.00 95.25 95 PHE A N 1
ATOM 662 C CA . PHE A 1 95 ? -17.756 5.772 13.357 1.00 95.25 95 PHE A CA 1
ATOM 663 C C . PHE A 1 95 ? -18.697 4.938 14.236 1.00 95.25 95 PHE A C 1
ATOM 665 O O . PHE A 1 95 ? -19.218 3.923 13.782 1.00 95.25 95 PHE A O 1
ATOM 672 N N . SER A 1 96 ? -18.973 5.400 15.460 1.00 94.12 96 SER A N 1
ATOM 673 C CA . SER A 1 96 ? -19.850 4.700 16.403 1.00 94.12 96 SER A CA 1
ATOM 674 C C . SER A 1 96 ? -21.245 4.434 15.835 1.00 94.12 96 SER A C 1
ATOM 676 O O . SER A 1 96 ? -21.763 3.332 15.994 1.00 94.12 96 SER A O 1
ATOM 678 N N . THR A 1 97 ? -21.821 5.394 15.105 1.00 93.31 97 THR A N 1
ATOM 679 C CA . THR A 1 97 ? -23.140 5.242 14.474 1.00 93.31 97 THR A CA 1
ATOM 680 C C . THR A 1 97 ? -23.137 4.087 13.472 1.00 93.31 97 THR A C 1
ATOM 682 O O . THR A 1 97 ? -24.015 3.225 13.512 1.00 93.31 97 THR A O 1
ATOM 685 N N . TYR A 1 98 ? -22.122 4.025 12.605 1.00 93.75 98 TYR A N 1
ATOM 686 C CA . TYR A 1 98 ? -21.983 2.912 11.669 1.00 93.75 98 TYR A CA 1
ATOM 687 C C . TYR A 1 98 ? -21.695 1.591 12.384 1.00 93.75 98 TYR A C 1
ATOM 689 O O . TYR A 1 98 ? -22.288 0.573 12.036 1.00 93.75 98 TYR A O 1
ATOM 697 N N . ALA A 1 99 ? -20.804 1.596 13.379 1.00 92.94 99 ALA A N 1
ATOM 698 C CA . ALA A 1 99 ? -20.392 0.394 14.092 1.00 92.94 99 ALA A CA 1
ATOM 699 C C . ALA A 1 99 ? -21.569 -0.274 14.811 1.00 92.94 99 ALA A C 1
ATOM 701 O O . ALA A 1 99 ? -21.739 -1.485 14.697 1.00 92.94 99 ALA A O 1
ATOM 702 N N . TYR A 1 100 ? -22.417 0.497 15.498 1.00 92.06 100 TYR A N 1
ATOM 703 C CA . TYR A 1 100 ? -23.605 -0.050 16.156 1.00 92.06 100 TYR A CA 1
ATOM 704 C C . TYR A 1 100 ? -24.598 -0.642 15.156 1.00 92.06 100 TYR A C 1
ATOM 706 O O . TYR A 1 100 ? -25.060 -1.765 15.357 1.00 92.06 100 TYR A O 1
ATOM 714 N N . PHE A 1 101 ? -24.879 0.065 14.056 1.00 92.69 101 PHE A N 1
ATOM 715 C CA . PHE A 1 101 ? -25.786 -0.438 13.027 1.00 92.69 101 PHE A CA 1
ATOM 716 C C . PHE A 1 101 ? -25.271 -1.738 12.391 1.00 92.69 101 PHE A C 1
ATOM 718 O O . PHE A 1 101 ? -26.019 -2.712 12.316 1.00 92.69 101 PHE A O 1
ATOM 725 N N . LEU A 1 102 ? -23.997 -1.766 11.981 1.00 91.81 102 LEU A N 1
ATOM 726 C CA . LEU A 1 102 ? -23.376 -2.909 11.307 1.00 91.81 102 LEU A CA 1
ATOM 727 C C . LEU A 1 102 ? -23.209 -4.122 12.232 1.00 91.81 102 LEU A C 1
ATOM 729 O O . LEU A 1 102 ? -23.444 -5.245 11.801 1.00 91.81 102 LEU A O 1
ATOM 733 N N . ASN A 1 103 ? -22.879 -3.911 13.510 1.00 89.94 103 ASN A N 1
ATOM 734 C CA . ASN A 1 103 ? -22.782 -5.003 14.483 1.00 89.94 103 ASN A CA 1
ATOM 735 C C . ASN A 1 103 ? -24.147 -5.637 14.790 1.00 89.94 103 ASN A C 1
ATOM 737 O O . ASN A 1 103 ? -24.221 -6.835 15.049 1.00 89.94 103 ASN A O 1
ATOM 741 N N . ALA A 1 104 ? -25.219 -4.841 14.778 1.00 88.88 104 ALA A N 1
ATOM 742 C CA . ALA A 1 104 ? -26.573 -5.328 15.024 1.00 88.88 104 ALA A CA 1
ATOM 743 C C . ALA A 1 104 ? -27.228 -5.959 13.782 1.00 88.88 104 ALA A C 1
ATOM 745 O O . ALA A 1 104 ? -28.156 -6.751 13.924 1.00 88.88 104 ALA A O 1
ATOM 746 N N . ASN A 1 105 ? -26.762 -5.615 12.577 1.00 89.44 105 ASN A N 1
ATOM 747 C CA . ASN A 1 105 ? -27.390 -5.996 11.312 1.00 89.44 105 ASN A CA 1
ATOM 748 C C . ASN A 1 105 ? -26.362 -6.551 10.298 1.00 89.44 105 ASN A C 1
ATOM 750 O O . ASN A 1 105 ? -26.132 -5.928 9.255 1.00 89.44 105 ASN A O 1
ATOM 754 N N . PRO A 1 106 ? -25.734 -7.710 10.573 1.00 88.38 106 PRO A N 1
ATOM 755 C CA . PRO A 1 106 ? -24.778 -8.321 9.651 1.00 88.38 106 PRO A CA 1
ATOM 756 C C . PRO A 1 106 ? -25.457 -8.760 8.343 1.00 88.38 106 PRO A C 1
ATOM 758 O O . PRO A 1 106 ? -26.579 -9.269 8.355 1.00 88.38 106 PRO A O 1
ATOM 761 N N . GLY A 1 107 ? -24.780 -8.591 7.204 1.00 86.75 107 GLY A N 1
ATOM 762 C CA . GLY A 1 107 ? -25.267 -9.019 5.887 1.00 86.75 107 GLY A CA 1
ATOM 763 C C . GLY A 1 107 ? -26.202 -8.028 5.188 1.00 86.75 107 GLY A C 1
ATOM 764 O O . GLY A 1 107 ? -26.783 -8.356 4.151 1.00 86.75 107 GLY A O 1
ATOM 765 N N . PHE A 1 108 ? -26.362 -6.812 5.718 1.00 88.62 108 PHE A N 1
ATOM 766 C CA . PHE A 1 108 ? -27.215 -5.804 5.090 1.00 88.62 108 PHE A CA 1
ATOM 767 C C . PHE A 1 108 ? -26.680 -5.357 3.712 1.00 88.62 108 PHE A C 1
ATOM 769 O O . PHE A 1 108 ? -25.467 -5.248 3.504 1.00 88.62 108 PHE A O 1
ATOM 776 N N . PRO A 1 109 ? -27.560 -5.019 2.749 1.00 90.25 109 PRO A N 1
ATOM 777 C CA . PRO A 1 109 ? -27.132 -4.576 1.425 1.00 90.25 109 PRO A CA 1
ATOM 778 C C . PRO A 1 109 ? -26.189 -3.368 1.484 1.00 90.25 109 PRO A C 1
ATOM 780 O O . PRO A 1 109 ? -26.470 -2.361 2.135 1.00 90.25 109 PRO A O 1
ATOM 783 N N . GLY A 1 110 ? -25.069 -3.438 0.761 1.00 89.06 110 GLY A N 1
ATOM 784 C CA . GLY A 1 110 ? -24.076 -2.359 0.745 1.00 89.06 110 GLY A CA 1
ATOM 785 C C . GLY A 1 110 ? -23.235 -2.250 2.022 1.00 89.06 110 GLY A C 1
ATOM 786 O O . GLY A 1 110 ? -22.566 -1.234 2.209 1.00 89.06 110 GLY A O 1
ATOM 787 N N . GLU A 1 111 ? -23.226 -3.280 2.874 1.00 90.38 111 GLU A N 1
ATOM 788 C CA . GLU A 1 111 ? -22.386 -3.361 4.076 1.00 90.38 111 GLU A CA 1
ATOM 789 C C . GLU A 1 111 ? -20.924 -2.986 3.807 1.00 90.38 111 GLU A C 1
ATOM 791 O O . GLU A 1 111 ? -20.365 -2.159 4.521 1.00 90.38 111 GLU A O 1
ATOM 796 N N . SER A 1 112 ? -20.307 -3.512 2.746 1.00 90.94 112 SER A N 1
ATOM 797 C CA . SER A 1 112 ? -18.895 -3.230 2.446 1.00 90.94 112 SER A CA 1
ATOM 798 C C . SER A 1 112 ? -18.615 -1.752 2.140 1.00 90.94 112 SER A C 1
ATOM 800 O O . SER A 1 112 ? -17.515 -1.262 2.405 1.00 90.94 112 SER A O 1
ATOM 802 N N . ALA A 1 113 ? -19.593 -1.031 1.584 1.00 90.56 113 ALA A N 1
ATOM 803 C CA . ALA A 1 113 ? -19.493 0.404 1.345 1.00 90.56 113 ALA A CA 1
ATOM 804 C C . ALA A 1 113 ? -19.672 1.187 2.652 1.00 90.56 113 ALA A C 1
ATOM 806 O O . ALA A 1 113 ? -18.852 2.052 2.948 1.00 90.56 113 ALA A O 1
ATOM 807 N N . MET A 1 114 ? -20.674 0.830 3.464 1.00 91.81 114 MET A N 1
ATOM 808 C CA . MET A 1 114 ? -20.887 1.435 4.786 1.00 91.81 114 MET A CA 1
ATOM 809 C C . MET A 1 114 ? -19.694 1.210 5.714 1.00 91.81 114 MET A C 1
ATOM 811 O O . MET A 1 114 ? -19.286 2.134 6.407 1.00 91.81 114 MET A O 1
ATOM 815 N N . ARG A 1 115 ? -19.077 0.026 5.678 1.00 93.12 115 ARG A N 1
ATOM 816 C CA . ARG A 1 115 ? -17.864 -0.283 6.438 1.00 93.12 115 ARG A CA 1
ATOM 817 C C . ARG A 1 115 ? -16.697 0.600 6.011 1.00 93.12 115 ARG A C 1
ATOM 819 O O . ARG A 1 115 ? -16.074 1.224 6.859 1.00 93.12 115 ARG A O 1
ATOM 826 N N . ARG A 1 116 ? -16.457 0.749 4.703 1.00 93.06 116 ARG A N 1
ATOM 827 C CA . ARG A 1 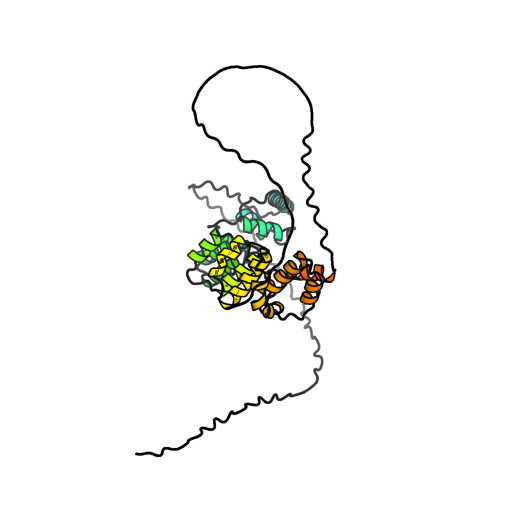116 ? -15.450 1.698 4.197 1.00 93.06 116 ARG A CA 1
ATOM 828 C C . ARG A 1 116 ? -15.729 3.131 4.65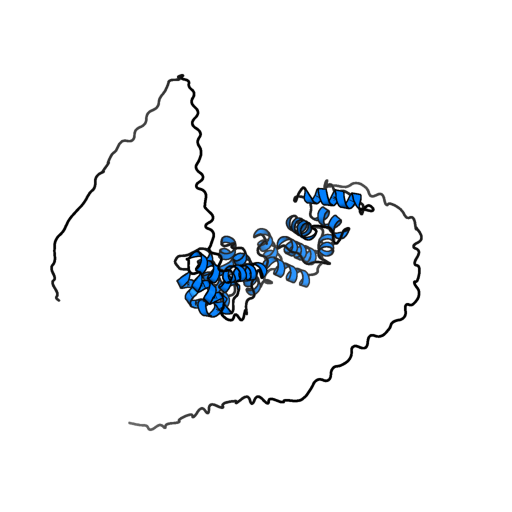5 1.00 93.06 116 ARG A C 1
ATOM 830 O O . ARG A 1 116 ? -14.790 3.822 5.038 1.00 93.06 116 ARG A O 1
ATOM 837 N N . SER A 1 117 ? -16.985 3.576 4.650 1.00 92.88 117 SER A N 1
ATOM 838 C CA . SER A 1 117 ? -17.357 4.894 5.182 1.00 92.88 117 SER A CA 1
ATOM 839 C C . SER A 1 117 ? -17.118 4.988 6.691 1.00 92.88 117 SER A C 1
ATOM 841 O O . SER A 1 117 ? -16.569 5.984 7.150 1.00 92.88 117 SER A O 1
ATOM 843 N N . ALA A 1 118 ? -17.449 3.951 7.462 1.00 94.19 118 ALA A N 1
ATOM 844 C CA . ALA A 1 118 ? -17.182 3.892 8.897 1.00 94.19 118 ALA A CA 1
ATOM 845 C C . ALA A 1 118 ? -15.688 4.070 9.185 1.00 94.19 118 ALA A C 1
ATOM 847 O O . ALA A 1 118 ? -15.317 4.940 9.967 1.00 94.19 118 ALA A O 1
ATOM 848 N N . GLU A 1 119 ? -14.839 3.304 8.495 1.00 95.12 119 GLU A N 1
ATOM 849 C CA . GLU A 1 119 ? -13.389 3.365 8.660 1.00 95.12 119 GLU A CA 1
ATOM 850 C C . GLU A 1 119 ? -12.800 4.718 8.238 1.00 95.12 119 GLU A C 1
ATOM 852 O O . GLU A 1 119 ? -11.931 5.255 8.922 1.00 95.12 119 GLU A O 1
ATOM 857 N N . ARG A 1 120 ? -13.302 5.324 7.151 1.00 92.94 120 ARG A N 1
ATOM 858 C CA . ARG A 1 120 ? -12.879 6.672 6.730 1.00 92.94 120 ARG A CA 1
ATOM 859 C C . ARG A 1 120 ? -13.180 7.737 7.785 1.00 92.94 120 ARG A C 1
ATOM 861 O O . ARG A 1 120 ? -12.380 8.653 7.941 1.00 92.94 120 ARG A O 1
ATOM 868 N N . ASN A 1 121 ? -14.294 7.613 8.504 1.00 93.12 121 ASN A N 1
ATOM 869 C CA . ASN A 1 121 ? -14.722 8.583 9.515 1.00 93.12 121 ASN A CA 1
ATOM 870 C C . ASN A 1 121 ? -14.153 8.330 10.916 1.00 93.12 121 ASN A C 1
ATOM 872 O O . ASN A 1 121 ? -14.458 9.100 11.830 1.00 93.12 121 ASN A O 1
ATOM 876 N N . MET A 1 122 ? -13.349 7.281 11.111 1.00 94.81 122 MET A N 1
ATOM 877 C CA . MET A 1 122 ? -12.718 7.027 12.404 1.00 94.81 122 MET A CA 1
ATOM 878 C C . MET A 1 122 ? -11.746 8.145 12.767 1.00 94.81 122 MET A C 1
ATOM 880 O O . MET A 1 122 ? -10.924 8.566 11.945 1.00 94.81 122 MET A O 1
ATOM 884 N N . ARG A 1 123 ? -11.805 8.587 14.024 1.00 93.12 123 ARG A N 1
ATOM 885 C CA . ARG A 1 123 ? -10.937 9.641 14.558 1.00 93.12 123 ARG A CA 1
ATOM 886 C C . ARG A 1 123 ? -9.927 9.074 15.559 1.00 93.12 123 ARG A C 1
ATOM 888 O O . ARG A 1 123 ? -10.171 8.036 16.166 1.00 93.12 123 ARG A O 1
ATOM 895 N N . PRO A 1 124 ? -8.772 9.720 15.764 1.00 91.62 124 PRO A N 1
ATOM 896 C CA . PRO A 1 124 ? -7.906 9.362 16.882 1.00 91.62 124 PRO A CA 1
ATOM 897 C C . PRO A 1 124 ? -8.681 9.442 18.206 1.00 91.62 124 PRO A C 1
ATOM 899 O O . PRO A 1 124 ? -9.376 10.428 18.451 1.00 91.62 124 PRO A O 1
ATOM 902 N N . GLY A 1 125 ? -8.556 8.420 19.055 1.00 89.62 125 GLY A N 1
ATOM 903 C CA . GLY A 1 125 ? -9.238 8.375 20.355 1.00 89.62 125 GLY A CA 1
ATOM 904 C C . GLY A 1 125 ? -10.651 7.778 20.351 1.00 89.62 125 GLY A C 1
ATOM 905 O O . GLY A 1 125 ? -11.364 7.952 21.338 1.00 89.62 125 GLY A O 1
ATOM 906 N N . GLU A 1 126 ? -11.062 7.064 19.293 1.00 93.62 126 GLU A N 1
ATOM 907 C CA . GLU A 1 126 ? -12.257 6.206 19.361 1.00 93.62 126 GLU A CA 1
ATOM 908 C C . GLU A 1 126 ? -12.185 5.231 20.553 1.00 93.62 126 GLU A C 1
ATOM 910 O O . GLU A 1 126 ? -11.104 4.825 20.988 1.00 93.62 126 GLU A O 1
ATOM 915 N N . GLN A 1 127 ? -13.348 4.804 21.057 1.00 94.75 127 GLN A N 1
ATOM 916 C CA . GLN A 1 127 ? -13.431 3.851 22.165 1.00 94.75 127 GLN A CA 1
ATOM 917 C C . GLN A 1 127 ? -12.750 2.512 21.791 1.00 94.75 127 GLN A C 1
ATOM 919 O O . GLN A 1 127 ? -13.261 1.803 20.916 1.00 94.75 127 GLN A O 1
ATOM 924 N N . PRO A 1 128 ? -11.658 2.096 22.473 1.00 95.38 128 PRO A N 1
ATOM 925 C CA . PRO A 1 128 ? -10.865 0.940 22.041 1.00 95.38 128 PRO A CA 1
ATOM 926 C C . PRO A 1 128 ? -11.645 -0.379 21.981 1.00 95.38 128 PRO A C 1
ATOM 928 O O . PRO A 1 128 ? -11.437 -1.194 21.082 1.00 95.38 128 PRO A O 1
ATOM 931 N N . SER A 1 129 ? -12.572 -0.588 22.921 1.00 94.56 129 SER A N 1
ATOM 932 C CA . SER A 1 129 ? -13.420 -1.784 22.970 1.00 94.56 129 SER A CA 1
ATOM 933 C C . SER A 1 129 ? -14.376 -1.874 21.779 1.00 94.56 129 SER A C 1
ATOM 935 O O . SER A 1 129 ? -14.522 -2.953 21.207 1.00 94.56 129 SER A O 1
ATOM 937 N N . LEU A 1 130 ? -14.979 -0.754 21.363 1.00 95.00 130 LEU A N 1
ATOM 938 C CA . LEU A 1 130 ? -15.873 -0.705 20.205 1.00 95.00 130 LEU A CA 1
ATOM 939 C C . LEU A 1 130 ? -15.115 -0.962 18.901 1.00 95.00 130 LEU A C 1
ATOM 941 O O . LEU A 1 130 ? -15.585 -1.730 18.065 1.00 95.00 130 LEU A O 1
ATOM 945 N N . VAL A 1 131 ? -13.927 -0.370 18.745 1.00 96.31 131 VAL A N 1
ATOM 946 C CA . VAL A 1 131 ? -13.076 -0.573 17.562 1.00 96.31 131 VAL A CA 1
ATOM 947 C C . VAL A 1 131 ? -12.685 -2.043 17.415 1.00 96.31 131 VAL A C 1
ATOM 949 O O . VAL A 1 131 ? -12.832 -2.625 16.341 1.00 96.31 131 VAL A O 1
ATOM 952 N N . ILE A 1 132 ? -12.232 -2.677 18.497 1.00 94.69 132 ILE A N 1
ATOM 953 C CA . ILE A 1 132 ? -11.848 -4.094 18.468 1.00 94.69 132 ILE A CA 1
ATOM 954 C C . ILE A 1 132 ? -13.061 -4.993 18.220 1.00 94.69 132 ILE A C 1
ATOM 956 O O . ILE A 1 132 ? -12.945 -5.973 17.487 1.00 94.69 132 ILE A O 1
ATOM 960 N N . ALA A 1 133 ? -14.225 -4.668 18.790 1.00 93.19 133 ALA A N 1
ATOM 961 C CA . ALA A 1 133 ? -15.455 -5.411 18.529 1.00 93.19 133 ALA A CA 1
ATOM 962 C C . ALA A 1 133 ? -15.874 -5.322 17.052 1.00 93.19 133 ALA A C 1
ATOM 964 O O . ALA A 1 133 ? -16.237 -6.340 16.467 1.00 93.19 133 ALA A O 1
ATOM 965 N N . PHE A 1 134 ? -15.766 -4.135 16.447 1.00 94.44 134 PHE A N 1
ATOM 966 C CA . PHE A 1 134 ? -16.098 -3.894 15.041 1.00 94.44 134 PHE A CA 1
ATOM 967 C C . PHE A 1 134 ? -15.209 -4.695 14.078 1.00 94.44 134 PHE A C 1
ATOM 969 O O . PHE A 1 134 ? -15.702 -5.293 13.125 1.00 94.44 134 PHE A O 1
ATOM 976 N N . PHE A 1 135 ? -13.905 -4.773 14.356 1.00 95.25 135 PHE A N 1
ATOM 977 C CA . PHE A 1 135 ? -12.945 -5.505 13.518 1.00 95.25 135 PHE A CA 1
ATOM 978 C C . PHE A 1 135 ? -12.736 -6.971 13.923 1.00 95.25 135 PHE A C 1
ATOM 980 O O . PHE A 1 135 ? -11.794 -7.617 13.463 1.00 95.25 135 PHE A O 1
ATOM 987 N N . ARG A 1 136 ? -13.590 -7.519 14.795 1.00 91.06 136 ARG A N 1
ATOM 988 C CA . ARG A 1 136 ? -13.463 -8.908 15.257 1.00 91.06 136 ARG A CA 1
ATOM 989 C C . ARG A 1 136 ? -13.743 -9.919 14.145 1.00 91.06 136 ARG A C 1
ATOM 991 O O . ARG A 1 136 ? -13.081 -10.951 14.095 1.00 91.06 136 ARG A O 1
ATOM 998 N N . THR A 1 137 ? -14.732 -9.636 13.299 1.00 87.50 137 THR A N 1
ATOM 999 C CA . THR A 1 137 ? -15.177 -10.555 12.240 1.00 87.50 137 THR A CA 1
ATOM 1000 C C . THR A 1 137 ? -14.401 -10.333 10.950 1.00 87.50 137 THR A C 1
ATOM 1002 O O . THR A 1 137 ? -13.871 -11.285 10.383 1.00 87.50 137 THR A O 1
ATOM 1005 N N . ASP A 1 138 ? -14.268 -9.076 10.518 1.00 91.06 138 ASP A N 1
ATOM 1006 C CA . ASP A 1 138 ? -13.540 -8.742 9.298 1.00 91.06 138 ASP A CA 1
ATOM 1007 C C . ASP A 1 138 ? -12.476 -7.692 9.564 1.00 91.06 138 ASP A C 1
ATOM 1009 O O . ASP A 1 138 ? -12.645 -6.760 10.354 1.00 91.06 138 ASP A O 1
ATOM 1013 N N . LYS A 1 139 ? -11.368 -7.854 8.847 1.00 93.56 139 LYS A N 1
ATOM 1014 C CA . LYS A 1 139 ? -10.221 -6.961 8.926 1.00 93.56 139 LYS A CA 1
ATOM 1015 C C . LYS A 1 139 ? -10.555 -5.590 8.320 1.00 93.56 139 LYS A C 1
ATOM 1017 O O . LYS A 1 139 ? -11.382 -5.526 7.407 1.00 93.56 139 LYS A O 1
ATOM 1022 N N . PRO A 1 140 ? -9.875 -4.519 8.767 1.00 95.81 140 PRO A N 1
ATOM 1023 C CA . PRO A 1 140 ? -10.006 -3.210 8.145 1.00 95.81 140 PRO A CA 1
ATOM 1024 C C . PRO A 1 140 ? -9.686 -3.246 6.646 1.00 95.81 140 PRO A C 1
ATOM 1026 O O . PRO A 1 140 ? -8.776 -3.949 6.195 1.00 95.81 140 PRO A O 1
ATOM 1029 N N . LEU A 1 141 ? -10.436 -2.461 5.880 1.00 92.56 141 LEU A N 1
ATOM 1030 C CA . LEU A 1 141 ? -10.288 -2.311 4.432 1.00 92.56 141 LEU A CA 1
ATOM 1031 C C . LEU A 1 141 ? -9.445 -1.087 4.050 1.00 92.56 141 LEU A C 1
ATOM 1033 O O . LEU A 1 141 ? -8.982 -0.995 2.915 1.00 92.56 141 LEU A O 1
ATOM 1037 N N . THR A 1 142 ? -9.272 -0.149 4.977 1.00 94.81 142 THR A N 1
ATOM 1038 C CA . THR A 1 142 ? -8.608 1.142 4.776 1.00 94.81 142 THR A CA 1
ATOM 1039 C C . THR A 1 142 ? -7.411 1.305 5.706 1.00 94.81 142 THR A C 1
ATOM 1041 O O . THR A 1 142 ? -7.358 0.744 6.805 1.00 94.81 142 THR A O 1
ATOM 1044 N N . 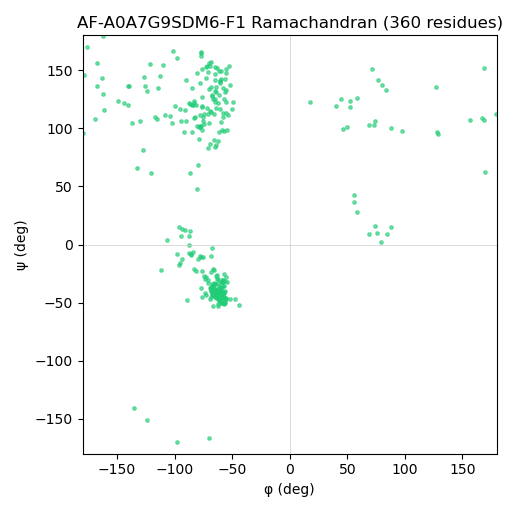GLY A 1 143 ? -6.456 2.136 5.300 1.00 95.31 143 GLY A N 1
ATOM 1045 C CA . GLY A 1 143 ? -5.299 2.507 6.106 1.00 95.31 143 GLY A CA 1
ATOM 1046 C C . GLY A 1 143 ? -5.691 3.224 7.399 1.00 95.31 143 GLY A C 1
ATOM 1047 O O . GLY A 1 143 ? -5.095 2.944 8.438 1.00 95.31 143 GLY A O 1
ATOM 1048 N N . ASN A 1 144 ? -6.728 4.079 7.376 1.00 96.06 144 ASN A N 1
ATOM 1049 C CA . ASN A 1 144 ? -7.246 4.721 8.595 1.00 96.06 144 ASN A CA 1
ATOM 1050 C C . ASN A 1 144 ? -7.820 3.676 9.566 1.00 96.06 144 ASN A C 1
ATOM 1052 O O . ASN A 1 144 ? -7.466 3.672 10.743 1.00 96.06 144 ASN A O 1
ATOM 1056 N N . GLY A 1 145 ? -8.626 2.729 9.072 1.00 96.62 145 GLY A N 1
ATOM 1057 C CA . GLY A 1 145 ? -9.160 1.637 9.889 1.00 96.62 145 GLY A CA 1
ATOM 1058 C C . GLY A 1 145 ? -8.058 0.813 10.561 1.00 96.62 145 GLY A C 1
ATOM 1059 O O . GLY A 1 145 ? -8.102 0.582 11.771 1.00 96.62 145 GLY A O 1
ATOM 1060 N N . TRP A 1 146 ? -7.012 0.447 9.812 1.00 97.31 146 TRP A N 1
ATOM 1061 C CA . TRP A 1 146 ? -5.844 -0.241 10.369 1.00 97.31 146 TRP A CA 1
ATOM 1062 C C . TRP A 1 146 ? -5.081 0.597 11.402 1.00 97.31 146 TRP A C 1
ATOM 1064 O O . TRP A 1 146 ? -4.681 0.063 12.438 1.00 97.31 146 TRP A O 1
ATOM 1074 N N . ALA A 1 147 ? -4.893 1.898 11.157 1.00 96.88 147 ALA A N 1
ATOM 1075 C CA . ALA A 1 147 ? -4.206 2.792 12.087 1.00 96.88 147 ALA A CA 1
ATOM 1076 C C . ALA A 1 147 ? -4.961 2.906 13.420 1.00 96.88 147 ALA A C 1
ATOM 1078 O O . ALA A 1 147 ? -4.370 2.774 14.492 1.00 96.88 147 ALA A O 1
ATOM 1079 N N . ARG A 1 148 ? -6.283 3.077 13.363 1.00 97.00 148 ARG A N 1
ATOM 1080 C CA . ARG A 1 148 ? -7.143 3.197 14.549 1.00 97.00 148 ARG A CA 1
ATOM 1081 C C . ARG A 1 148 ? -7.283 1.873 15.300 1.00 97.00 148 ARG A C 1
ATOM 1083 O O . ARG A 1 148 ? -7.335 1.869 16.531 1.00 97.00 148 ARG A O 1
ATOM 1090 N N . LEU A 1 149 ? -7.273 0.742 14.589 1.00 97.06 149 LEU A N 1
ATOM 1091 C CA . LEU A 1 149 ? -7.191 -0.583 15.207 1.00 97.06 149 LEU A CA 1
ATOM 1092 C C . LEU A 1 149 ? -5.868 -0.762 15.966 1.00 97.06 149 LEU A C 1
ATOM 1094 O O . LEU A 1 149 ? -5.889 -1.211 17.111 1.00 97.06 149 LEU A O 1
ATOM 1098 N N . ALA A 1 150 ? -4.739 -0.364 15.373 1.00 97.12 150 ALA A N 1
ATOM 1099 C CA . ALA A 1 150 ? -3.435 -0.423 16.032 1.00 97.12 150 ALA A CA 1
ATOM 1100 C C . ALA A 1 150 ? -3.398 0.433 17.310 1.00 97.12 150 ALA A C 1
ATOM 1102 O O . ALA A 1 150 ? -2.948 -0.036 18.356 1.00 97.12 150 ALA A O 1
ATOM 1103 N N . GLU A 1 151 ? -3.928 1.659 17.253 1.00 95.56 151 GLU A N 1
ATOM 1104 C CA . GLU A 1 151 ? -4.053 2.541 18.421 1.00 95.56 151 GLU A CA 1
ATOM 1105 C C . GLU A 1 151 ? -4.926 1.920 19.521 1.00 95.56 151 GLU A C 1
ATOM 1107 O O . GLU A 1 151 ? -4.551 1.931 20.693 1.00 95.56 151 GLU A O 1
ATOM 1112 N N . SER A 1 152 ? -6.058 1.322 19.145 1.00 96.69 152 SER A N 1
ATOM 1113 C CA . SER A 1 152 ? -6.984 0.680 20.086 1.00 96.69 152 SER A CA 1
ATOM 1114 C C . SER A 1 152 ? -6.368 -0.552 20.753 1.00 96.69 152 SER A C 1
ATOM 1116 O O . SER A 1 152 ? -6.484 -0.737 21.964 1.00 96.69 152 SER A O 1
ATOM 1118 N N . GLN A 1 153 ? -5.661 -1.384 19.986 1.00 96.31 153 GLN A N 1
ATOM 1119 C CA . GLN A 1 153 ? -4.932 -2.540 20.511 1.00 96.31 153 GLN A CA 1
ATOM 1120 C C . GLN A 1 153 ? -3.812 -2.113 21.461 1.00 96.31 153 GLN A C 1
ATOM 1122 O O . GLN A 1 153 ? -3.631 -2.729 22.511 1.00 96.31 153 GLN A O 1
ATOM 1127 N N . GLN A 1 154 ? -3.094 -1.035 21.135 1.00 95.50 154 GLN A N 1
ATOM 1128 C CA . GLN A 1 154 ? -2.067 -0.475 22.007 1.00 95.50 154 GLN A CA 1
ATOM 1129 C C . GLN A 1 154 ? -2.663 0.048 23.321 1.00 95.50 154 GLN A C 1
ATOM 1131 O O . GLN A 1 154 ? -2.101 -0.223 24.380 1.00 95.50 154 GLN A O 1
ATOM 1136 N N . ALA A 1 155 ? -3.808 0.735 23.268 1.00 95.06 155 ALA A N 1
ATOM 1137 C CA . ALA A 1 155 ? -4.499 1.244 24.453 1.00 95.06 155 ALA A CA 1
ATOM 1138 C C . ALA A 1 155 ? -4.964 0.126 25.407 1.00 95.06 155 ALA A C 1
ATOM 1140 O O . ALA A 1 155 ? -5.006 0.337 26.615 1.00 95.06 155 ALA A O 1
ATOM 1141 N N . LEU A 1 156 ? -5.265 -1.070 24.887 1.00 95.62 156 LEU A N 1
ATOM 1142 C CA . LEU A 1 156 ? -5.626 -2.248 25.689 1.00 95.62 156 LEU A CA 1
ATOM 1143 C C . LEU A 1 156 ? -4.435 -3.166 26.032 1.00 95.62 156 LEU A C 1
ATOM 1145 O O . LEU A 1 156 ? -4.644 -4.307 26.442 1.00 95.62 156 LEU A O 1
ATOM 1149 N N . GLY A 1 157 ? -3.191 -2.718 25.831 1.00 95.56 157 GLY A N 1
ATOM 1150 C CA . GLY A 1 157 ? -1.985 -3.488 26.172 1.00 95.56 157 GLY A CA 1
ATOM 1151 C C . GLY A 1 157 ? -1.647 -4.640 25.214 1.00 95.56 157 GLY A C 1
ATOM 1152 O O . GLY A 1 157 ? -0.745 -5.433 25.483 1.00 95.56 157 GLY A O 1
ATOM 1153 N N . ARG A 1 158 ? -2.316 -4.747 24.058 1.00 96.19 158 ARG A N 1
ATOM 1154 C CA . ARG A 1 158 ? -2.088 -5.806 23.055 1.00 96.19 158 ARG A CA 1
ATOM 1155 C C . ARG A 1 158 ? -0.967 -5.433 22.082 1.00 96.19 158 ARG A C 1
ATOM 1157 O O . ARG A 1 158 ? -1.177 -5.298 20.878 1.00 96.19 158 ARG A O 1
ATOM 1164 N N . HIS A 1 159 ? 0.248 -5.249 22.597 1.00 95.12 159 HIS A N 1
ATOM 1165 C CA . HIS A 1 159 ? 1.362 -4.654 21.843 1.00 95.12 159 HIS A CA 1
ATOM 1166 C C . HIS A 1 159 ? 1.768 -5.413 20.567 1.00 95.12 159 HIS A C 1
ATOM 1168 O O . HIS A 1 159 ? 2.114 -4.785 19.565 1.00 95.12 159 HIS A O 1
ATOM 1174 N N . ALA A 1 160 ? 1.739 -6.750 20.581 1.00 95.75 160 ALA A N 1
ATOM 1175 C CA . ALA A 1 160 ? 2.106 -7.555 19.413 1.00 95.75 160 ALA A CA 1
ATOM 1176 C C . ALA A 1 160 ? 1.081 -7.414 18.272 1.00 95.75 160 ALA A C 1
ATOM 1178 O O . ALA A 1 160 ? 1.461 -7.193 17.120 1.00 95.75 160 ALA A O 1
ATOM 1179 N N . GLU A 1 161 ? -0.211 -7.473 18.605 1.00 96.06 161 GLU A N 1
ATOM 1180 C CA . GLU A 1 161 ? -1.306 -7.246 17.656 1.00 96.06 161 GLU A CA 1
ATOM 1181 C C . GLU A 1 161 ? -1.273 -5.814 17.115 1.00 96.06 161 GLU A C 1
ATOM 1183 O O . GLU A 1 161 ? -1.370 -5.615 15.905 1.00 96.06 161 GLU A O 1
ATOM 1188 N N . ALA A 1 162 ? -1.038 -4.835 17.994 1.00 97.00 162 ALA A N 1
ATOM 1189 C CA . ALA A 1 162 ? -0.944 -3.429 17.627 1.00 97.00 162 ALA A CA 1
ATOM 1190 C C . ALA A 1 162 ? 0.149 -3.183 16.578 1.00 97.00 162 ALA A C 1
ATOM 1192 O O . ALA A 1 162 ? -0.092 -2.511 15.578 1.00 97.00 162 ALA A O 1
ATOM 1193 N N . LEU A 1 163 ? 1.333 -3.786 16.749 1.00 96.62 163 LEU A N 1
ATOM 1194 C CA . LEU A 1 163 ? 2.414 -3.672 15.769 1.00 96.62 163 LEU A CA 1
ATOM 1195 C C . LEU A 1 163 ? 2.064 -4.348 14.434 1.00 96.62 163 LEU A C 1
ATOM 1197 O O . LEU A 1 163 ? 2.392 -3.821 13.371 1.00 96.62 163 LEU A O 1
ATOM 1201 N N . SER A 1 164 ? 1.399 -5.505 14.473 1.00 96.62 164 SER A N 1
ATOM 1202 C CA . SER A 1 164 ? 0.895 -6.175 13.268 1.00 96.62 164 SER A CA 1
ATOM 1203 C C . SER A 1 164 ? -0.068 -5.268 12.494 1.00 96.62 164 SER A C 1
ATOM 1205 O O . SER A 1 164 ? 0.116 -5.050 11.294 1.00 96.62 164 SER A O 1
ATOM 1207 N N . SER A 1 165 ? -1.047 -4.684 13.187 1.00 97.06 165 SER A N 1
ATOM 1208 C CA . SER A 1 165 ? -2.019 -3.758 12.602 1.00 97.06 165 SER A CA 1
ATOM 1209 C C . SER A 1 165 ? -1.357 -2.481 12.084 1.00 97.06 165 SER A C 1
ATOM 1211 O O . SER A 1 165 ? -1.695 -2.014 11.001 1.00 97.06 165 SER A O 1
ATOM 1213 N N . ALA A 1 166 ? -0.350 -1.954 12.787 1.00 97.44 166 ALA A N 1
ATOM 1214 C CA . ALA A 1 166 ? 0.410 -0.789 12.343 1.00 97.44 166 ALA A CA 1
ATOM 1215 C C . ALA A 1 166 ? 1.195 -1.065 11.047 1.00 97.44 166 ALA A C 1
ATOM 1217 O O . ALA A 1 166 ? 1.232 -0.223 10.150 1.00 97.44 166 ALA A O 1
ATOM 1218 N N . ARG A 1 167 ? 1.784 -2.262 10.900 1.00 97.06 167 ARG A N 1
ATOM 1219 C CA . ARG A 1 167 ? 2.440 -2.684 9.648 1.00 97.06 167 ARG A CA 1
ATOM 1220 C C . ARG A 1 167 ? 1.443 -2.845 8.501 1.00 97.06 167 ARG A C 1
ATOM 1222 O O . ARG A 1 167 ? 1.763 -2.476 7.373 1.00 97.06 167 ARG A O 1
ATOM 1229 N N . ALA A 1 168 ? 0.246 -3.363 8.778 1.00 96.25 168 ALA A N 1
ATOM 1230 C CA . ALA A 1 168 ? -0.829 -3.448 7.788 1.00 96.25 168 ALA A CA 1
ATOM 1231 C C . ALA A 1 168 ? -1.317 -2.054 7.355 1.00 96.25 168 ALA A C 1
ATOM 1233 O O . ALA A 1 168 ? -1.453 -1.802 6.158 1.00 96.25 168 ALA A O 1
ATOM 1234 N N . ALA A 1 169 ? -1.472 -1.122 8.304 1.00 97.00 169 ALA A N 1
ATOM 1235 C CA . ALA A 1 169 ? -1.797 0.274 8.014 1.00 97.00 169 ALA A CA 1
ATOM 1236 C C . ALA A 1 169 ? -0.759 0.894 7.075 1.00 97.00 169 ALA A C 1
ATOM 1238 O O . ALA A 1 169 ? -1.111 1.439 6.030 1.00 97.00 169 ALA A O 1
ATOM 1239 N N . LEU A 1 170 ? 0.528 0.755 7.417 1.00 96.12 170 LEU A N 1
ATOM 1240 C CA . LEU A 1 170 ? 1.628 1.337 6.653 1.00 96.12 170 LEU A CA 1
ATOM 1241 C C . LEU A 1 170 ? 1.667 0.814 5.210 1.00 96.12 170 LEU A C 1
ATOM 1243 O O . LEU A 1 170 ? 1.895 1.593 4.286 1.00 96.12 170 LEU A O 1
ATOM 1247 N N . ALA A 1 171 ? 1.387 -0.476 5.012 1.00 94.38 171 ALA A N 1
ATOM 1248 C CA . ALA A 1 171 ? 1.348 -1.110 3.697 1.00 94.38 171 ALA A CA 1
ATOM 1249 C C . ALA A 1 171 ? 0.183 -0.639 2.803 1.00 94.38 171 ALA A C 1
ATOM 1251 O O . ALA A 1 171 ? 0.176 -0.962 1.617 1.00 94.38 171 ALA A O 1
ATOM 1252 N N . THR A 1 172 ? -0.786 0.114 3.335 1.00 93.94 172 THR A N 1
ATOM 1253 C CA . THR A 1 172 ? -1.939 0.593 2.563 1.00 93.94 172 THR A CA 1
ATOM 1254 C C . THR A 1 172 ? -1.650 1.953 1.919 1.00 93.94 172 THR A C 1
ATOM 1256 O O . THR A 1 172 ? -0.998 2.825 2.500 1.00 93.94 172 THR A O 1
ATOM 1259 N N . SER A 1 173 ? -2.136 2.151 0.695 1.00 93.12 173 SER A N 1
ATOM 1260 C CA . SER A 1 173 ? -1.911 3.360 -0.107 1.00 93.12 173 SER A CA 1
ATOM 1261 C C . SER A 1 173 ? -2.752 4.564 0.324 1.00 93.12 173 SER A C 1
ATOM 1263 O O . SER A 1 173 ? -2.394 5.700 0.018 1.00 93.12 173 SER A O 1
ATOM 1265 N N . ASP A 1 174 ? -3.880 4.356 1.000 1.00 93.81 174 ASP A N 1
ATOM 1266 C CA . ASP A 1 174 ? -4.824 5.390 1.445 1.00 93.81 174 ASP A CA 1
ATOM 1267 C C . ASP A 1 174 ? -4.480 5.990 2.819 1.00 93.81 174 ASP A C 1
ATOM 1269 O O . ASP A 1 174 ? -5.081 6.989 3.210 1.00 93.81 174 ASP A O 1
ATOM 1273 N N . LEU A 1 175 ? -3.489 5.432 3.522 1.00 95.44 175 LEU A N 1
ATOM 1274 C CA . LEU A 1 175 ? -3.015 5.957 4.797 1.00 95.44 175 LEU A CA 1
ATOM 1275 C C . LEU A 1 175 ? -2.445 7.375 4.628 1.00 95.44 175 LEU A C 1
ATOM 1277 O O . LEU A 1 175 ? -1.470 7.584 3.896 1.00 95.44 175 LEU A O 1
ATOM 1281 N N . SER A 1 176 ? -3.026 8.322 5.366 1.00 93.88 176 SER A N 1
ATOM 1282 C CA . SER A 1 176 ? -2.594 9.720 5.430 1.00 93.88 176 SER A CA 1
ATOM 1283 C C . SER A 1 176 ? -1.167 9.861 5.960 1.00 93.88 176 SER A C 1
ATOM 1285 O O . SER A 1 176 ? -0.735 9.106 6.830 1.00 93.88 176 SER A O 1
ATOM 1287 N N . ILE A 1 177 ? -0.455 10.894 5.503 1.00 92.81 177 ILE A N 1
ATOM 1288 C CA . ILE A 1 177 ? 0.869 11.264 6.024 1.00 92.81 177 ILE A CA 1
ATOM 1289 C C . ILE A 1 177 ? 0.845 11.575 7.529 1.00 92.81 177 ILE A C 1
ATOM 1291 O O . ILE A 1 177 ? 1.815 11.300 8.233 1.00 92.81 177 ILE A O 1
ATOM 1295 N N . VAL A 1 178 ? -0.269 12.119 8.029 1.00 93.69 178 VAL A N 1
ATOM 1296 C CA . VAL A 1 178 ? -0.438 12.446 9.452 1.00 93.69 178 VAL A CA 1
ATOM 1297 C C . VAL A 1 178 ? -0.530 11.166 10.281 1.00 93.69 178 VAL A C 1
ATOM 1299 O O . VAL A 1 178 ? 0.168 11.029 11.284 1.00 93.69 178 VAL A O 1
ATOM 1302 N N . ASP A 1 179 ? -1.342 10.204 9.836 1.00 94.75 179 ASP A N 1
ATOM 1303 C CA . ASP A 1 179 ? -1.480 8.915 10.517 1.00 94.75 179 ASP A CA 1
ATOM 1304 C C . ASP A 1 179 ? -0.200 8.078 10.392 1.00 94.75 179 ASP A C 1
ATOM 1306 O O . ASP A 1 179 ? 0.217 7.459 11.367 1.00 94.75 179 ASP A O 1
ATOM 1310 N N . GLU A 1 180 ? 0.484 8.113 9.243 1.00 95.06 180 GLU A N 1
ATOM 1311 C CA . GLU A 1 180 ? 1.812 7.511 9.072 1.00 95.06 180 GLU A CA 1
ATOM 1312 C C . GLU A 1 180 ? 2.810 8.061 10.101 1.00 95.06 180 GLU A C 1
ATOM 1314 O O . GLU A 1 180 ? 3.457 7.286 10.806 1.00 95.06 180 GLU A O 1
ATOM 1319 N N . GLY A 1 181 ? 2.901 9.388 10.239 1.00 94.75 181 GLY A N 1
ATOM 1320 C CA . GLY A 1 181 ? 3.762 10.026 11.236 1.00 94.75 181 GLY A CA 1
ATOM 1321 C C . GLY A 1 181 ? 3.392 9.638 12.671 1.00 94.75 181 GLY A C 1
ATOM 1322 O O . GLY A 1 181 ? 4.276 9.346 13.479 1.00 94.75 181 GLY A O 1
ATOM 1323 N N . SER A 1 182 ? 2.092 9.561 12.976 1.00 94.56 182 SER A N 1
ATOM 1324 C CA . SER A 1 182 ? 1.603 9.104 14.281 1.00 94.56 182 SER A CA 1
ATOM 1325 C C . SER A 1 182 ? 2.019 7.659 14.570 1.00 94.56 182 SER A C 1
ATOM 1327 O O . SER A 1 182 ? 2.547 7.375 15.644 1.00 94.56 182 SER A O 1
A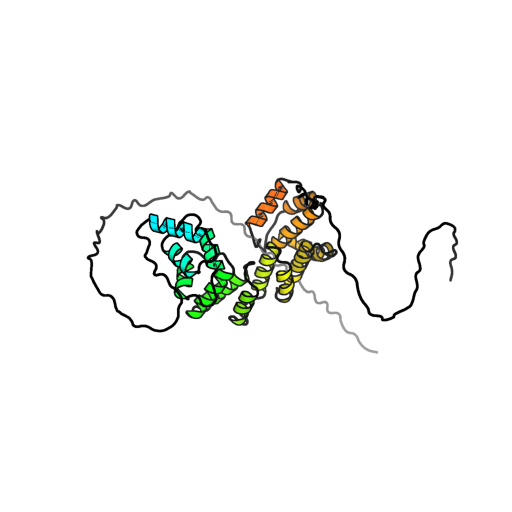TOM 1329 N N . LEU A 1 183 ? 1.860 6.748 13.606 1.00 95.56 183 LEU A N 1
ATOM 1330 C CA . LEU A 1 183 ? 2.266 5.350 13.755 1.00 95.56 183 LEU A CA 1
ATOM 1331 C C . LEU A 1 183 ? 3.779 5.219 13.961 1.00 95.56 183 LEU A C 1
ATOM 1333 O O . LEU A 1 183 ? 4.208 4.506 14.866 1.00 95.56 183 LEU A O 1
ATOM 1337 N N . VAL A 1 184 ? 4.595 5.929 13.179 1.00 94.56 184 VAL A N 1
ATOM 1338 C CA . VAL A 1 184 ? 6.061 5.915 13.339 1.00 94.56 184 VAL A CA 1
ATOM 1339 C C . VAL A 1 184 ? 6.476 6.424 14.720 1.00 94.56 184 VAL A C 1
ATOM 1341 O O . VAL A 1 184 ? 7.331 5.814 15.360 1.00 94.56 184 VAL A O 1
ATOM 1344 N N . SER A 1 185 ? 5.840 7.490 15.211 1.00 94.94 185 SER A N 1
ATOM 1345 C CA . SER A 1 185 ? 6.100 8.029 16.550 1.00 94.94 185 SER A CA 1
ATOM 1346 C C . SER A 1 185 ? 5.692 7.061 17.667 1.00 94.94 185 SER A C 1
ATOM 1348 O O . SER A 1 185 ? 6.409 6.941 18.659 1.00 94.94 185 SER A O 1
ATOM 1350 N N . ARG A 1 186 ? 4.576 6.339 17.506 1.00 93.69 186 ARG A N 1
ATOM 1351 C CA . ARG A 1 186 ? 4.083 5.362 18.495 1.00 93.69 186 ARG A CA 1
ATOM 1352 C C . ARG A 1 186 ? 4.896 4.068 18.530 1.00 93.69 186 ARG A C 1
ATOM 1354 O O . ARG A 1 186 ? 4.981 3.443 19.584 1.00 93.69 186 ARG A O 1
ATOM 1361 N N . PHE A 1 187 ? 5.485 3.665 17.404 1.00 94.69 187 PHE A N 1
ATOM 1362 C CA . PHE A 1 187 ? 6.246 2.419 17.264 1.00 94.69 187 PHE A CA 1
ATOM 1363 C C . PHE A 1 187 ? 7.703 2.678 16.831 1.00 94.69 187 PHE A C 1
ATOM 1365 O O . PHE A 1 187 ? 8.130 2.203 15.769 1.00 94.69 187 PHE A O 1
ATOM 1372 N N . PRO A 1 188 ? 8.501 3.399 17.643 1.00 93.19 188 PRO A N 1
ATOM 1373 C CA . PRO A 1 188 ? 9.857 3.781 17.268 1.00 93.19 188 PRO A CA 1
ATOM 1374 C C . PRO A 1 188 ? 10.731 2.543 17.027 1.00 93.19 188 PRO A C 1
ATOM 1376 O O . PRO A 1 188 ? 10.779 1.622 17.842 1.00 93.19 188 PRO A O 1
ATOM 1379 N N . GLY A 1 189 ? 11.401 2.501 15.872 1.00 93.00 189 GLY A N 1
ATOM 1380 C CA . GLY A 1 189 ? 12.320 1.417 15.502 1.00 93.00 189 GLY A CA 1
ATOM 1381 C C . GLY A 1 189 ? 11.667 0.056 15.217 1.00 93.00 189 GLY A C 1
ATOM 1382 O O . GLY A 1 189 ? 12.378 -0.935 15.078 1.00 93.00 189 GLY A O 1
ATOM 1383 N N . ARG A 1 190 ? 10.331 -0.037 15.134 1.00 95.75 190 ARG A N 1
ATOM 1384 C CA . ARG A 1 190 ? 9.631 -1.320 14.901 1.00 95.75 190 ARG A CA 1
ATOM 1385 C C . ARG A 1 190 ? 9.293 -1.599 13.436 1.00 95.75 190 ARG A C 1
ATOM 1387 O O . ARG A 1 190 ? 8.981 -2.749 13.097 1.00 95.75 190 ARG A O 1
ATOM 1394 N N . PHE A 1 191 ? 9.346 -0.570 12.594 1.00 95.94 191 PHE A N 1
ATOM 1395 C CA . PHE A 1 191 ? 9.163 -0.679 11.150 1.00 95.94 191 PHE A CA 1
ATOM 1396 C C . PHE A 1 191 ? 10.473 -1.041 10.460 1.00 95.94 191 PHE A C 1
ATOM 1398 O O . PHE A 1 191 ? 11.520 -0.461 10.743 1.00 95.94 191 PHE A O 1
ATOM 1405 N N . LEU A 1 192 ? 10.394 -2.001 9.546 1.00 95.00 192 LEU A N 1
ATOM 1406 C CA . LEU A 1 192 ? 11.519 -2.468 8.747 1.00 95.00 192 LEU A CA 1
ATOM 1407 C C . LEU A 1 192 ? 11.508 -1.798 7.369 1.00 95.00 192 LEU A C 1
ATOM 1409 O O . LEU A 1 192 ? 10.468 -1.354 6.883 1.00 95.00 192 LEU A O 1
ATOM 1413 N N . THR A 1 193 ? 12.649 -1.798 6.681 1.00 95.56 193 THR A N 1
ATOM 1414 C CA . THR A 1 193 ? 12.737 -1.347 5.278 1.00 95.56 193 THR A CA 1
ATOM 1415 C C . THR A 1 193 ? 11.779 -2.116 4.363 1.00 95.56 193 THR A C 1
ATOM 1417 O O . THR A 1 193 ? 11.210 -1.540 3.444 1.00 95.56 193 THR A O 1
ATOM 1420 N N . THR A 1 194 ? 11.504 -3.387 4.665 1.00 94.69 194 THR A N 1
ATOM 1421 C CA . THR A 1 194 ? 10.519 -4.216 3.951 1.00 94.69 194 THR A CA 1
ATOM 1422 C C . THR A 1 194 ? 9.066 -3.767 4.156 1.00 94.69 194 THR A C 1
ATOM 1424 O O . THR A 1 194 ? 8.213 -4.049 3.314 1.00 94.69 194 THR A O 1
ATOM 1427 N N . ASP A 1 195 ? 8.754 -3.061 5.247 1.00 96.00 195 ASP A N 1
ATOM 1428 C CA . ASP A 1 195 ? 7.436 -2.452 5.452 1.00 96.00 195 ASP A CA 1
ATOM 1429 C C . ASP A 1 195 ? 7.280 -1.217 4.551 1.00 96.00 195 ASP A C 1
ATOM 1431 O O . ASP A 1 195 ? 6.256 -1.054 3.884 1.00 96.00 195 ASP A O 1
ATOM 1435 N N . TYR A 1 196 ? 8.336 -0.404 4.445 1.00 96.56 196 TYR A N 1
ATOM 1436 C CA . TYR 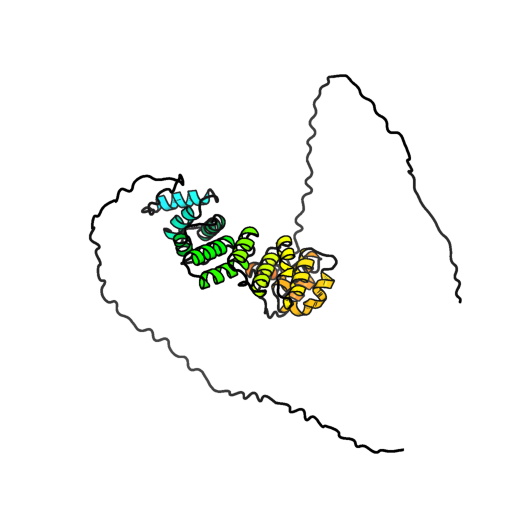A 1 196 ? 8.382 0.739 3.530 1.00 96.56 196 TYR A CA 1
ATOM 1437 C C . TYR A 1 196 ? 8.376 0.319 2.059 1.00 96.56 196 TYR A C 1
ATOM 1439 O O . TYR A 1 196 ? 7.727 0.972 1.247 1.00 96.56 196 TYR A O 1
ATOM 1447 N N . ASP A 1 197 ? 9.014 -0.801 1.716 1.00 96.38 197 ASP A N 1
ATOM 1448 C 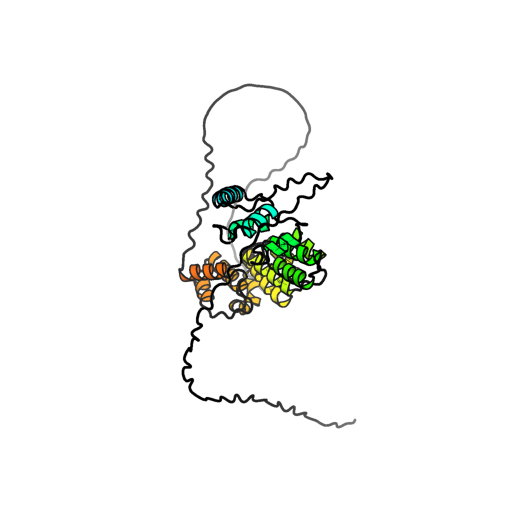CA . ASP A 1 197 ? 8.943 -1.385 0.376 1.00 96.38 197 ASP A CA 1
ATOM 1449 C C . ASP A 1 197 ? 7.494 -1.710 -0.023 1.00 96.38 197 ASP A C 1
ATOM 1451 O O . ASP A 1 197 ? 7.078 -1.429 -1.148 1.00 96.38 197 ASP A O 1
ATOM 1455 N N . ARG A 1 198 ? 6.708 -2.293 0.895 1.00 95.75 198 ARG A N 1
ATOM 1456 C CA . ARG A 1 198 ? 5.288 -2.608 0.660 1.00 95.75 198 ARG A CA 1
ATOM 1457 C C . ARG A 1 198 ? 4.448 -1.346 0.507 1.00 95.75 198 ARG A C 1
ATOM 1459 O O . ARG A 1 198 ? 3.633 -1.265 -0.408 1.00 95.75 198 ARG A O 1
ATOM 1466 N N . ARG A 1 199 ? 4.686 -0.347 1.360 1.00 95.81 199 ARG A N 1
ATOM 1467 C CA . ARG A 1 199 ? 4.027 0.959 1.263 1.00 95.81 199 ARG A CA 1
ATOM 1468 C C . ARG A 1 199 ? 4.316 1.643 -0.067 1.00 95.81 199 ARG A C 1
ATOM 1470 O O . ARG A 1 199 ? 3.388 2.090 -0.734 1.00 95.81 199 ARG A O 1
ATOM 1477 N N . LEU A 1 200 ? 5.587 1.721 -0.458 1.00 96.94 200 LEU A N 1
ATOM 1478 C CA . LEU A 1 200 ? 5.982 2.375 -1.699 1.00 96.94 200 LEU A CA 1
ATOM 1479 C C . LEU A 1 200 ? 5.350 1.682 -2.909 1.00 96.94 200 LEU A C 1
ATOM 1481 O O . LEU A 1 200 ? 4.835 2.354 -3.798 1.00 96.94 200 LEU A O 1
ATOM 1485 N N . ASP A 1 201 ? 5.323 0.349 -2.915 1.00 96.00 201 ASP A N 1
ATOM 1486 C CA . ASP A 1 201 ? 4.664 -0.419 -3.968 1.00 96.00 201 ASP A CA 1
ATOM 1487 C C . ASP A 1 201 ? 3.156 -0.123 -4.060 1.00 96.00 201 ASP A C 1
ATOM 1489 O O . ASP A 1 201 ? 2.639 0.126 -5.152 1.00 96.00 201 ASP A O 1
ATOM 1493 N N . ALA A 1 202 ? 2.460 -0.050 -2.920 1.00 95.38 202 ALA A N 1
ATOM 1494 C CA . ALA A 1 202 ? 1.047 0.327 -2.868 1.00 95.38 202 ALA A CA 1
ATOM 1495 C C . ALA A 1 202 ? 0.804 1.765 -3.369 1.00 95.38 202 ALA A C 1
ATOM 1497 O O . ALA A 1 202 ? -0.117 2.005 -4.154 1.00 95.38 202 ALA A O 1
ATOM 1498 N N . LEU A 1 203 ? 1.653 2.723 -2.978 1.00 96.12 203 LEU A N 1
ATOM 1499 C CA . LEU A 1 203 ? 1.579 4.111 -3.450 1.00 96.12 203 LEU A CA 1
ATOM 1500 C C . LEU A 1 203 ? 1.779 4.207 -4.969 1.00 96.12 203 LEU A C 1
ATOM 1502 O O . LEU A 1 203 ? 1.056 4.946 -5.641 1.00 96.12 203 LEU A O 1
ATOM 1506 N N . LEU A 1 204 ? 2.721 3.442 -5.526 1.00 96.06 204 LEU A N 1
ATOM 1507 C CA . LEU A 1 204 ? 2.964 3.391 -6.969 1.00 96.06 204 LEU A CA 1
ATOM 1508 C C . LEU A 1 204 ? 1.802 2.743 -7.728 1.00 96.06 204 LEU A C 1
ATOM 1510 O O . LEU A 1 204 ? 1.386 3.271 -8.761 1.00 96.06 204 LEU A O 1
ATOM 1514 N N . ALA A 1 205 ? 1.212 1.670 -7.195 1.00 94.06 205 ALA A N 1
ATOM 1515 C CA . ALA A 1 205 ? 0.035 1.023 -7.784 1.00 94.06 205 ALA A CA 1
ATOM 1516 C C . ALA A 1 205 ? -1.180 1.971 -7.893 1.00 94.06 205 ALA A C 1
ATOM 1518 O O . ALA A 1 205 ? -1.967 1.889 -8.848 1.00 94.06 205 ALA A O 1
ATOM 1519 N N . ASP A 1 206 ? -1.301 2.912 -6.954 1.00 93.88 206 ASP A N 1
ATOM 1520 C CA . ASP A 1 206 ? -2.314 3.974 -6.947 1.00 93.88 206 ASP A CA 1
ATOM 1521 C C . ASP A 1 206 ? -1.842 5.290 -7.577 1.00 93.88 206 ASP A C 1
ATOM 1523 O O . ASP A 1 206 ? -2.568 6.282 -7.581 1.00 93.88 206 ASP A O 1
ATOM 1527 N N . ARG A 1 207 ? -0.652 5.289 -8.184 1.00 94.69 207 ARG A N 1
ATOM 1528 C CA . ARG A 1 207 ? -0.045 6.425 -8.887 1.00 94.69 207 ARG A CA 1
ATOM 1529 C C . ARG A 1 207 ? 0.154 7.675 -8.012 1.00 94.69 207 ARG A C 1
ATOM 1531 O O . ARG A 1 207 ? 0.194 8.790 -8.534 1.00 94.69 207 ARG A O 1
ATOM 1538 N N . LYS A 1 208 ? 0.334 7.516 -6.698 1.00 95.12 208 LYS A N 1
ATOM 1539 C CA . LYS A 1 208 ? 0.630 8.601 -5.744 1.00 95.12 208 LYS A CA 1
ATOM 1540 C C . LYS A 1 208 ? 2.112 8.988 -5.782 1.00 95.12 208 LYS A C 1
ATOM 1542 O O . LYS A 1 208 ? 2.871 8.739 -4.850 1.00 95.12 208 LYS A O 1
ATOM 1547 N N . VAL A 1 209 ? 2.531 9.593 -6.894 1.00 95.12 209 VAL A N 1
ATOM 1548 C CA . VAL A 1 209 ? 3.939 9.914 -7.201 1.00 95.12 209 VAL A CA 1
ATOM 1549 C C . VAL A 1 209 ? 4.602 10.790 -6.132 1.00 95.12 209 VAL A C 1
ATOM 1551 O O . VAL A 1 209 ? 5.757 10.544 -5.787 1.00 95.12 209 VAL A O 1
ATOM 1554 N N . GLY A 1 210 ? 3.890 11.793 -5.608 1.00 94.56 210 GLY A N 1
ATOM 1555 C CA . GLY A 1 210 ? 4.424 12.713 -4.596 1.00 94.56 210 GLY A CA 1
ATOM 1556 C C . GLY A 1 210 ? 4.794 11.989 -3.302 1.00 94.56 210 GLY A C 1
ATOM 1557 O O . GLY A 1 210 ? 5.934 12.072 -2.846 1.00 94.56 210 GLY A O 1
ATOM 1558 N N . ASP A 1 211 ? 3.859 11.199 -2.772 1.00 94.31 211 ASP A N 1
ATOM 1559 C CA . ASP A 1 211 ? 4.069 10.406 -1.557 1.00 94.31 211 ASP A CA 1
ATOM 1560 C C . ASP A 1 211 ? 5.148 9.337 -1.761 1.00 94.31 211 ASP A C 1
ATOM 1562 O O . ASP A 1 211 ? 6.012 9.146 -0.905 1.00 94.31 211 ASP A O 1
ATOM 1566 N N . ALA A 1 212 ? 5.133 8.678 -2.923 1.00 96.19 212 ALA A N 1
ATOM 1567 C CA . ALA A 1 212 ? 6.106 7.656 -3.281 1.00 96.19 212 ALA A CA 1
ATOM 1568 C C . ALA A 1 212 ? 7.540 8.213 -3.355 1.00 96.19 212 ALA A C 1
ATOM 1570 O O . ALA A 1 212 ? 8.471 7.619 -2.813 1.00 96.19 212 ALA A O 1
ATOM 1571 N N . SER A 1 213 ? 7.723 9.384 -3.972 1.00 95.69 213 SER A N 1
ATOM 1572 C CA . SER A 1 213 ? 9.039 10.026 -4.111 1.00 95.69 213 SER A CA 1
ATOM 1573 C C . SER A 1 213 ? 9.685 10.321 -2.754 1.00 95.69 213 SER A C 1
ATOM 1575 O O . SER A 1 213 ? 10.878 10.082 -2.577 1.00 95.69 213 SER A O 1
ATOM 1577 N N . ARG A 1 214 ? 8.895 10.772 -1.769 1.00 95.00 214 ARG A N 1
ATOM 1578 C CA . ARG A 1 214 ? 9.367 11.052 -0.401 1.00 95.00 214 ARG A CA 1
ATOM 1579 C C . ARG A 1 214 ? 9.892 9.798 0.304 1.00 95.00 214 ARG A C 1
ATOM 1581 O O . ARG A 1 214 ? 10.818 9.890 1.105 1.00 95.00 214 ARG A O 1
ATOM 1588 N N . LEU A 1 215 ? 9.313 8.635 0.009 1.00 95.06 215 LEU A N 1
ATOM 1589 C CA . LEU A 1 215 ? 9.612 7.388 0.714 1.00 95.06 215 LEU A CA 1
ATOM 1590 C C . LEU A 1 215 ? 10.833 6.633 0.156 1.00 95.06 215 LEU A C 1
ATOM 1592 O O . LEU A 1 215 ? 11.306 5.686 0.782 1.00 95.06 215 LEU A O 1
ATOM 1596 N N . LEU A 1 216 ? 11.396 7.061 -0.981 1.00 95.56 216 LEU A N 1
ATOM 1597 C CA . LEU A 1 216 ? 12.558 6.416 -1.615 1.00 95.56 216 LEU A CA 1
ATOM 1598 C C . LEU A 1 216 ? 13.806 6.311 -0.716 1.00 95.56 216 LEU A C 1
ATOM 1600 O O . LEU A 1 216 ? 14.652 5.437 -0.926 1.00 95.56 216 LEU A O 1
ATOM 1604 N N . GLY A 1 217 ? 13.946 7.191 0.276 1.00 95.19 217 GLY A N 1
ATOM 1605 C CA . GLY A 1 217 ? 15.039 7.114 1.250 1.00 95.19 217 GLY A CA 1
ATOM 1606 C C . GLY A 1 217 ? 14.876 5.971 2.259 1.00 95.19 217 GLY A C 1
ATOM 1607 O O . GLY A 1 217 ? 15.870 5.434 2.740 1.00 95.19 217 GLY A O 1
ATOM 1608 N N . SER A 1 218 ? 13.636 5.570 2.547 1.00 94.44 218 SER A N 1
ATOM 1609 C CA . SER A 1 218 ? 13.283 4.617 3.611 1.00 94.44 218 SER A CA 1
ATOM 1610 C C . SER A 1 218 ? 13.180 3.165 3.135 1.00 94.44 218 SER A C 1
ATOM 1612 O O . SER A 1 218 ? 13.108 2.250 3.955 1.00 94.44 218 SER A O 1
ATOM 1614 N N . VAL A 1 219 ? 13.168 2.945 1.818 1.00 96.81 219 VAL A N 1
ATOM 1615 C CA . VAL A 1 219 ? 13.091 1.607 1.216 1.00 96.81 219 VAL A CA 1
ATOM 1616 C C . VAL A 1 219 ? 14.416 0.859 1.264 1.00 96.81 219 VAL A C 1
ATOM 1618 O O . VAL A 1 219 ? 15.495 1.440 1.441 1.00 96.81 219 VAL A O 1
ATOM 1621 N N . SER A 1 220 ? 14.330 -0.455 1.075 1.00 96.44 220 SER A N 1
ATOM 1622 C CA . SER A 1 220 ? 15.496 -1.323 1.044 1.00 96.44 220 SER A CA 1
ATOM 1623 C C . SER A 1 220 ? 16.453 -0.933 -0.096 1.00 96.44 220 SER A C 1
ATOM 1625 O O . SER A 1 220 ? 16.015 -0.615 -1.209 1.00 96.44 220 SER A O 1
ATOM 1627 N N . PRO A 1 221 ? 17.781 -0.979 0.132 1.00 95.19 221 PRO A N 1
ATOM 1628 C CA . PRO A 1 221 ? 18.756 -0.681 -0.917 1.00 95.19 221 PRO A CA 1
ATOM 1629 C C . PRO A 1 221 ? 18.597 -1.566 -2.158 1.00 95.19 221 PRO A C 1
ATOM 1631 O O . PRO A 1 221 ? 18.748 -1.079 -3.274 1.00 95.19 221 PRO A O 1
ATOM 1634 N N . ALA A 1 222 ? 18.228 -2.837 -1.967 1.00 93.25 222 ALA A N 1
ATOM 1635 C CA . ALA A 1 222 ? 18.068 -3.812 -3.043 1.00 93.25 222 ALA A CA 1
ATOM 1636 C C . ALA A 1 222 ? 16.931 -3.465 -4.022 1.00 93.25 222 ALA A C 1
ATOM 1638 O O . ALA A 1 222 ? 17.053 -3.737 -5.213 1.00 93.25 222 ALA A O 1
ATOM 1639 N N . ARG A 1 223 ? 15.837 -2.853 -3.544 1.00 95.25 223 ARG A N 1
ATOM 1640 C CA . ARG A 1 223 ? 14.678 -2.496 -4.385 1.00 95.25 223 ARG A CA 1
ATOM 1641 C C . ARG A 1 223 ? 14.680 -1.045 -4.855 1.00 95.25 223 ARG A C 1
ATOM 1643 O O . ARG A 1 223 ? 13.852 -0.667 -5.683 1.00 95.25 223 ARG A O 1
ATOM 1650 N N . ARG A 1 224 ? 15.598 -0.216 -4.352 1.00 96.38 224 ARG A N 1
ATOM 1651 C CA . ARG A 1 224 ? 15.611 1.228 -4.623 1.00 96.38 224 ARG A CA 1
ATOM 1652 C C . ARG A 1 224 ? 15.686 1.547 -6.118 1.00 96.38 224 ARG A C 1
ATOM 1654 O O . ARG A 1 224 ? 14.903 2.369 -6.584 1.00 96.38 224 ARG A O 1
ATOM 1661 N N . ALA A 1 225 ? 16.553 0.863 -6.867 1.00 96.62 225 ALA A N 1
ATOM 1662 C CA . ALA A 1 225 ? 16.671 1.048 -8.317 1.00 96.62 225 ALA A CA 1
ATOM 1663 C C . ALA A 1 225 ? 15.367 0.684 -9.055 1.00 96.62 225 ALA A C 1
ATOM 1665 O O . ALA A 1 225 ? 14.908 1.428 -9.920 1.00 96.62 225 ALA A O 1
ATOM 1666 N N . THR A 1 226 ? 14.713 -0.413 -8.659 1.00 97.38 226 THR A N 1
ATOM 1667 C CA . THR A 1 226 ? 13.422 -0.842 -9.218 1.00 97.38 226 THR A CA 1
ATOM 1668 C C . THR A 1 226 ? 12.350 0.222 -9.005 1.00 97.38 226 THR A C 1
ATOM 1670 O O . THR A 1 226 ? 11.620 0.574 -9.931 1.00 97.38 226 THR A O 1
ATOM 1673 N N . PHE A 1 227 ? 12.268 0.783 -7.798 1.00 97.88 227 PHE A N 1
ATOM 1674 C CA . PHE A 1 227 ? 11.306 1.836 -7.489 1.00 97.88 227 PHE A CA 1
ATOM 1675 C C . PHE A 1 227 ? 11.603 3.157 -8.204 1.00 97.88 227 PHE A C 1
ATOM 1677 O O . PHE A 1 227 ? 10.670 3.822 -8.651 1.00 97.88 227 PHE A O 1
ATOM 1684 N N . GLN A 1 228 ? 12.877 3.519 -8.365 1.00 97.56 228 GLN A N 1
ATOM 1685 C CA . GLN A 1 228 ? 13.282 4.687 -9.153 1.00 97.56 228 GLN A CA 1
ATOM 1686 C C . GLN A 1 228 ? 12.868 4.546 -10.621 1.00 97.56 228 GLN A C 1
ATOM 1688 O O . GLN A 1 228 ? 12.269 5.467 -11.172 1.00 97.56 228 GLN A O 1
ATOM 1693 N N . ALA A 1 229 ? 13.095 3.378 -11.230 1.00 98.06 229 ALA A N 1
ATOM 1694 C CA . ALA A 1 229 ? 12.648 3.096 -12.592 1.00 98.06 229 ALA A CA 1
ATOM 1695 C C . ALA A 1 229 ? 11.124 3.215 -12.731 1.00 98.06 229 ALA A C 1
ATOM 1697 O O . ALA A 1 229 ? 10.622 3.838 -13.667 1.00 98.06 229 ALA A O 1
ATOM 1698 N N . ARG A 1 230 ? 10.373 2.662 -11.772 1.00 97.69 230 ARG A N 1
ATOM 1699 C CA . ARG A 1 230 ? 8.905 2.746 -11.745 1.00 97.69 230 ARG A CA 1
ATOM 1700 C C . ARG A 1 230 ? 8.408 4.182 -11.620 1.00 97.69 230 ARG A C 1
ATOM 1702 O O . ARG A 1 230 ? 7.528 4.581 -12.378 1.00 97.69 230 ARG A O 1
ATOM 1709 N N . LEU A 1 231 ? 9.003 4.978 -10.731 1.00 97.56 231 LEU A N 1
ATOM 1710 C CA . LEU A 1 231 ? 8.701 6.407 -10.609 1.00 97.56 231 LEU A CA 1
ATOM 1711 C C . LEU A 1 231 ? 8.996 7.165 -11.904 1.00 97.56 231 LEU A C 1
ATOM 1713 O O . LEU A 1 231 ? 8.139 7.915 -12.367 1.00 97.56 231 LEU A O 1
ATOM 1717 N N . ALA A 1 232 ? 10.158 6.928 -12.516 1.00 97.31 232 ALA A N 1
ATOM 1718 C CA . ALA A 1 232 ? 10.550 7.574 -13.764 1.00 97.31 232 ALA A CA 1
ATOM 1719 C C . ALA A 1 232 ? 9.580 7.239 -14.910 1.00 97.31 232 ALA A C 1
ATOM 1721 O O . ALA A 1 232 ? 9.138 8.140 -15.625 1.00 97.31 232 ALA A O 1
ATOM 1722 N N . MET A 1 233 ? 9.174 5.969 -15.043 1.00 97.25 233 MET A N 1
ATOM 1723 C CA . MET A 1 233 ? 8.162 5.542 -16.018 1.00 97.25 233 MET A CA 1
ATOM 1724 C C . MET A 1 233 ? 6.798 6.187 -15.747 1.00 97.25 233 MET A C 1
ATOM 1726 O O . MET A 1 233 ? 6.132 6.651 -16.672 1.00 97.25 233 MET A O 1
ATOM 1730 N N . LEU A 1 234 ? 6.387 6.261 -14.481 1.00 95.69 234 LEU A N 1
ATOM 1731 C CA . LEU A 1 234 ? 5.101 6.828 -14.087 1.00 95.69 234 LEU A CA 1
ATOM 1732 C C . LEU A 1 234 ? 5.023 8.345 -14.329 1.00 95.69 234 LEU A C 1
ATOM 1734 O O . LEU A 1 234 ? 3.969 8.850 -14.722 1.00 95.69 234 LEU A O 1
ATOM 1738 N N . GLN A 1 235 ? 6.138 9.047 -14.117 1.00 95.06 235 GLN A N 1
ATOM 1739 C CA . GLN A 1 235 ? 6.315 10.479 -14.379 1.00 95.06 235 GLN A CA 1
ATOM 1740 C C . GLN A 1 235 ? 6.575 10.800 -15.855 1.00 95.06 235 GLN A C 1
ATOM 1742 O O . GLN A 1 235 ? 6.502 11.967 -16.231 1.00 95.06 235 GLN A O 1
ATOM 1747 N N . ARG A 1 236 ? 6.868 9.790 -16.686 1.00 93.88 236 ARG A N 1
ATOM 1748 C CA . ARG A 1 236 ? 7.342 9.960 -18.070 1.00 93.88 236 ARG A CA 1
ATOM 1749 C C . ARG A 1 236 ? 8.602 10.825 -18.143 1.00 93.88 236 ARG A C 1
ATOM 1751 O O . ARG A 1 236 ? 8.718 11.701 -18.996 1.00 93.88 236 ARG A O 1
ATOM 1758 N N . SER A 1 237 ? 9.528 10.582 -17.220 1.00 94.06 237 SER A N 1
ATOM 1759 C CA . SER A 1 237 ? 10.836 11.233 -17.237 1.00 94.06 237 SER A CA 1
ATOM 1760 C C . SER A 1 237 ? 11.575 10.898 -18.542 1.00 94.06 237 SER A C 1
ATOM 1762 O O . SER A 1 237 ? 11.488 9.750 -18.991 1.00 94.06 237 SER A O 1
ATOM 1764 N N . PRO A 1 238 ? 12.330 11.840 -19.141 1.00 93.44 238 PRO A N 1
ATOM 1765 C CA . PRO A 1 238 ? 13.202 11.540 -20.281 1.00 93.44 238 PRO A CA 1
ATOM 1766 C C . PRO A 1 238 ? 14.204 10.414 -19.974 1.00 93.44 238 PRO A C 1
ATOM 1768 O O . PRO A 1 238 ? 14.560 9.648 -20.865 1.00 93.44 238 PRO A O 1
ATOM 1771 N N . ASP A 1 239 ? 14.577 10.245 -18.703 1.00 93.75 239 ASP A N 1
ATOM 1772 C CA . ASP A 1 239 ? 15.521 9.220 -18.254 1.00 93.75 239 ASP A CA 1
ATOM 1773 C C . ASP A 1 239 ? 14.851 7.872 -17.924 1.00 93.75 239 ASP A C 1
ATOM 1775 O O . ASP A 1 239 ? 15.499 6.969 -17.395 1.00 93.75 239 ASP A O 1
ATOM 1779 N N . ALA A 1 240 ? 13.550 7.699 -18.201 1.00 96.12 240 ALA A N 1
ATOM 1780 C CA . ALA A 1 240 ? 12.807 6.497 -17.811 1.00 96.12 240 ALA A CA 1
ATOM 1781 C C . ALA A 1 240 ? 13.420 5.199 -18.363 1.00 96.12 240 ALA A C 1
ATOM 1783 O O . ALA A 1 240 ? 13.526 4.215 -17.632 1.00 96.12 240 ALA A O 1
ATOM 1784 N N . GLU A 1 241 ? 13.867 5.195 -19.622 1.00 95.88 241 GLU A N 1
ATOM 1785 C CA . GLU A 1 241 ? 14.544 4.032 -20.216 1.00 95.88 241 GLU A CA 1
ATOM 1786 C C . GLU A 1 241 ? 15.921 3.781 -19.591 1.00 95.88 241 GLU A C 1
ATOM 1788 O O . GLU A 1 241 ? 16.274 2.633 -19.315 1.00 95.88 241 GLU A O 1
ATOM 1793 N N . ALA A 1 242 ? 16.679 4.845 -19.308 1.00 97.06 242 ALA A N 1
ATOM 1794 C CA . ALA A 1 242 ? 17.986 4.737 -18.666 1.00 97.06 242 ALA A CA 1
ATOM 1795 C C . ALA A 1 242 ? 17.868 4.139 -17.254 1.00 97.06 242 ALA A C 1
ATOM 1797 O O . ALA A 1 242 ? 18.645 3.259 -16.889 1.00 97.06 242 ALA A O 1
ATOM 1798 N N . MET A 1 243 ? 16.849 4.552 -16.493 1.00 96.62 243 MET A N 1
ATOM 1799 C CA . MET A 1 243 ? 16.555 4.016 -15.159 1.00 96.62 243 MET A CA 1
ATOM 1800 C C . MET A 1 243 ? 16.012 2.583 -15.206 1.00 96.62 243 MET A C 1
ATOM 1802 O O . MET A 1 243 ? 16.246 1.801 -14.288 1.00 96.62 243 MET A O 1
ATOM 1806 N N . PHE A 1 244 ? 15.295 2.216 -16.271 1.00 97.69 244 PHE A N 1
ATOM 1807 C CA . PHE A 1 244 ? 14.738 0.875 -16.444 1.00 97.69 244 PHE A CA 1
ATOM 1808 C C . PHE A 1 244 ? 15.780 -0.167 -16.868 1.00 97.69 244 PHE A C 1
ATOM 1810 O O . PHE A 1 244 ? 15.730 -1.301 -16.393 1.00 97.69 244 PHE A O 1
ATOM 1817 N N . SER A 1 245 ? 16.734 0.204 -17.725 1.00 97.25 245 SER A N 1
ATOM 1818 C CA . SER A 1 245 ? 17.783 -0.685 -18.246 1.00 97.25 245 SER A CA 1
ATOM 1819 C C . SER A 1 245 ? 18.450 -1.587 -17.184 1.00 97.25 245 SER A C 1
ATOM 1821 O O . SER A 1 245 ? 18.414 -2.810 -17.352 1.00 97.25 245 SER A O 1
ATOM 1823 N N . PRO A 1 246 ? 18.966 -1.067 -16.047 1.00 96.62 246 PRO A N 1
ATOM 1824 C CA . PRO A 1 246 ? 19.625 -1.901 -15.034 1.00 96.62 246 PRO A CA 1
ATOM 1825 C C . PRO A 1 246 ? 18.684 -2.883 -14.319 1.00 96.62 246 PRO A C 1
ATOM 1827 O O . PRO A 1 246 ? 19.146 -3.874 -13.759 1.00 96.62 246 PRO A O 1
ATOM 1830 N N . VAL A 1 247 ? 17.370 -2.637 -14.334 1.00 97.12 247 VAL A N 1
ATOM 1831 C CA . VAL A 1 247 ? 16.362 -3.478 -13.663 1.00 97.12 247 VAL A CA 1
ATOM 1832 C C . VAL A 1 247 ? 15.532 -4.312 -14.640 1.00 97.12 247 VAL A C 1
ATOM 1834 O O . VAL A 1 247 ? 14.640 -5.048 -14.220 1.00 97.12 247 VAL A O 1
ATOM 1837 N N . ALA A 1 248 ? 15.833 -4.269 -15.941 1.00 96.19 248 ALA A N 1
ATOM 1838 C CA . ALA A 1 248 ? 15.063 -4.961 -16.975 1.00 96.19 248 ALA A CA 1
ATOM 1839 C C . ALA A 1 248 ? 14.979 -6.485 -16.754 1.00 96.19 248 ALA A C 1
ATOM 1841 O O . ALA A 1 248 ? 13.958 -7.104 -17.061 1.00 96.19 248 ALA A O 1
ATOM 1842 N N . GLY A 1 249 ? 16.016 -7.093 -16.166 1.00 94.62 249 GLY A N 1
ATOM 1843 C CA . GLY A 1 249 ? 16.023 -8.516 -15.806 1.00 94.62 249 GLY A CA 1
ATOM 1844 C C . GLY A 1 249 ? 15.018 -8.890 -14.708 1.00 94.62 249 GLY A C 1
ATOM 1845 O O . GLY A 1 249 ? 14.593 -10.038 -14.631 1.00 94.62 249 GLY A O 1
ATOM 1846 N N . GLN A 1 250 ? 14.586 -7.928 -13.888 1.00 95.19 250 GLN A N 1
ATOM 1847 C CA . GLN A 1 250 ? 13.668 -8.158 -12.767 1.00 95.19 250 GLN A CA 1
ATOM 1848 C C . GLN A 1 250 ? 12.192 -8.122 -13.176 1.00 95.19 250 GLN A C 1
ATOM 1850 O O . GLN A 1 250 ? 11.331 -8.480 -12.374 1.00 95.19 250 GLN A O 1
ATOM 1855 N N . VAL A 1 251 ? 11.875 -7.723 -14.410 1.00 95.62 251 VAL A N 1
ATOM 1856 C CA . VAL A 1 251 ? 10.497 -7.496 -14.883 1.00 95.62 251 VAL A CA 1
ATOM 1857 C C . VAL A 1 251 ? 9.614 -8.736 -14.762 1.00 95.62 251 VAL A C 1
ATOM 1859 O O . VAL A 1 251 ? 8.447 -8.614 -14.415 1.00 95.62 251 VAL A O 1
ATOM 1862 N N . SER A 1 252 ? 10.163 -9.932 -14.975 1.00 93.00 252 SER A N 1
ATOM 1863 C CA . SER A 1 252 ? 9.405 -11.183 -14.815 1.00 93.00 252 SER A CA 1
ATOM 1864 C C . SER A 1 252 ? 9.231 -11.615 -13.349 1.00 93.00 252 SER A C 1
ATOM 1866 O O . SER A 1 252 ? 8.497 -12.563 -13.079 1.00 93.00 252 SER A O 1
ATOM 1868 N N . SER A 1 253 ? 9.922 -10.956 -12.410 1.00 95.06 253 SER A N 1
ATOM 1869 C CA . SER A 1 253 ? 9.946 -11.286 -10.975 1.00 95.06 253 SER A CA 1
ATOM 1870 C C . SER A 1 253 ? 9.264 -10.244 -10.081 1.00 95.06 253 SER A C 1
ATOM 1872 O O . SER A 1 253 ? 8.834 -10.576 -8.976 1.00 95.06 253 SER A O 1
ATOM 1874 N N . ASP A 1 254 ? 9.124 -9.002 -10.551 1.00 96.00 254 ASP A N 1
ATOM 1875 C CA . ASP A 1 254 ? 8.416 -7.922 -9.861 1.00 96.00 254 ASP A CA 1
ATOM 1876 C C . ASP A 1 254 ? 7.181 -7.513 -10.673 1.00 96.00 254 ASP A C 1
ATOM 1878 O O . ASP A 1 254 ? 7.278 -6.894 -11.737 1.00 96.00 254 ASP A O 1
ATOM 1882 N N . ALA A 1 255 ? 6.000 -7.865 -10.159 1.00 96.06 255 ALA A N 1
ATOM 1883 C CA . ALA A 1 255 ? 4.737 -7.575 -10.825 1.00 96.06 255 ALA A CA 1
ATOM 1884 C C . ALA A 1 255 ? 4.462 -6.068 -10.932 1.00 96.06 255 ALA A C 1
ATOM 1886 O O . ALA A 1 255 ? 3.887 -5.620 -11.922 1.00 96.06 255 ALA A O 1
ATOM 1887 N N . GLY A 1 256 ? 4.880 -5.274 -9.942 1.00 95.81 256 GLY A N 1
ATOM 1888 C CA . GLY A 1 256 ? 4.732 -3.821 -9.971 1.00 95.81 256 GLY A CA 1
ATOM 1889 C C . GLY A 1 256 ? 5.566 -3.195 -11.087 1.00 95.81 256 GLY A C 1
ATOM 1890 O O . GLY A 1 256 ? 5.057 -2.379 -11.856 1.00 95.81 256 GLY A O 1
ATOM 1891 N N . LEU A 1 257 ? 6.820 -3.638 -11.237 1.00 96.94 257 LEU A N 1
ATOM 1892 C CA . LEU A 1 257 ? 7.693 -3.209 -12.334 1.00 96.94 257 LEU A CA 1
ATOM 1893 C C . LEU A 1 257 ? 7.109 -3.581 -13.703 1.00 96.94 257 LEU A C 1
ATOM 1895 O O . LEU A 1 257 ? 7.103 -2.750 -14.613 1.00 96.94 257 LEU A O 1
ATOM 1899 N N . LEU A 1 258 ? 6.591 -4.805 -13.844 1.00 97.19 258 LEU A N 1
ATOM 1900 C CA . LEU A 1 258 ? 5.925 -5.253 -15.065 1.00 97.19 258 LEU A CA 1
ATOM 1901 C C . LEU A 1 258 ? 4.726 -4.365 -15.410 1.00 97.19 258 LEU A C 1
ATOM 1903 O O . LEU A 1 258 ? 4.633 -3.885 -16.538 1.00 97.19 258 LEU A O 1
ATOM 1907 N N . ILE A 1 259 ? 3.824 -4.122 -14.455 1.00 96.12 259 ILE A N 1
ATOM 1908 C CA . ILE A 1 259 ? 2.625 -3.295 -14.660 1.00 96.12 259 ILE A CA 1
ATOM 1909 C C . ILE A 1 259 ? 3.009 -1.900 -15.158 1.00 96.12 259 ILE A C 1
ATOM 1911 O O . ILE A 1 259 ? 2.446 -1.425 -16.150 1.00 96.12 259 ILE A O 1
ATOM 1915 N N . ASP A 1 260 ? 3.973 -1.256 -14.499 1.00 96.88 260 ASP A N 1
ATOM 1916 C CA . ASP A 1 260 ? 4.403 0.094 -14.860 1.00 96.88 260 ASP A CA 1
ATOM 1917 C C . ASP A 1 260 ? 5.089 0.113 -16.231 1.00 96.88 260 ASP A C 1
ATOM 1919 O O . ASP A 1 260 ? 4.790 0.985 -17.050 1.00 96.88 260 ASP A O 1
ATOM 1923 N N . ARG A 1 261 ? 5.910 -0.900 -16.547 1.00 97.12 261 ARG A N 1
ATOM 1924 C CA . ARG A 1 261 ? 6.538 -1.037 -17.869 1.00 97.12 261 ARG A CA 1
ATOM 1925 C C . ARG A 1 261 ? 5.513 -1.227 -18.978 1.00 97.12 261 ARG A C 1
ATOM 1927 O O . ARG A 1 261 ? 5.611 -0.587 -20.022 1.00 97.12 261 ARG A O 1
ATOM 1934 N N . LEU A 1 262 ? 4.520 -2.085 -18.767 1.00 96.31 262 LEU A N 1
ATOM 1935 C CA . LEU A 1 262 ? 3.458 -2.331 -19.740 1.00 96.31 262 LEU A CA 1
ATOM 1936 C C . LEU A 1 262 ? 2.647 -1.065 -20.008 1.00 96.31 262 LEU A C 1
ATOM 1938 O O . LEU A 1 262 ? 2.387 -0.735 -21.163 1.00 96.31 262 LEU A O 1
ATOM 1942 N N . ARG A 1 263 ? 2.274 -0.331 -18.955 1.00 94.94 263 ARG A N 1
ATOM 1943 C CA . ARG A 1 263 ? 1.570 0.952 -19.090 1.00 94.94 263 ARG A CA 1
ATOM 1944 C C . ARG A 1 263 ? 2.418 1.976 -19.834 1.00 94.94 263 ARG A C 1
ATOM 1946 O O . ARG A 1 263 ? 1.914 2.605 -20.757 1.00 94.94 263 ARG A O 1
ATOM 1953 N N . TYR A 1 264 ? 3.696 2.089 -19.486 1.00 95.75 264 TYR A N 1
ATOM 1954 C CA . TYR A 1 264 ? 4.636 2.988 -20.146 1.00 95.75 264 TYR A CA 1
ATOM 1955 C C . TYR A 1 264 ? 4.792 2.676 -21.643 1.00 95.75 264 TYR A C 1
ATOM 1957 O O . TYR A 1 264 ? 4.691 3.575 -22.474 1.00 95.75 264 TYR A O 1
ATOM 1965 N N . LEU A 1 265 ? 4.968 1.402 -22.014 1.00 95.12 265 LEU A N 1
ATOM 1966 C CA . LEU A 1 265 ? 5.063 0.988 -23.418 1.00 95.12 265 LEU A CA 1
ATOM 1967 C C . LEU A 1 265 ? 3.793 1.338 -24.192 1.00 95.12 265 LEU A C 1
ATOM 1969 O O . LEU A 1 265 ? 3.870 1.902 -25.280 1.00 95.12 265 LEU A O 1
ATOM 1973 N N . ARG A 1 266 ? 2.622 1.049 -23.618 1.00 93.38 266 ARG A N 1
ATOM 1974 C CA . ARG A 1 266 ? 1.335 1.391 -24.233 1.00 93.38 266 ARG A CA 1
ATOM 1975 C C . ARG A 1 266 ? 1.159 2.894 -24.415 1.00 93.38 266 ARG A C 1
ATOM 1977 O O . ARG A 1 266 ? 0.687 3.325 -25.462 1.00 93.38 266 ARG A O 1
ATOM 1984 N N . ASP A 1 267 ? 1.539 3.680 -23.414 1.00 91.75 267 ASP A N 1
ATOM 1985 C CA . ASP A 1 267 ? 1.452 5.139 -23.460 1.00 91.75 267 ASP A CA 1
ATOM 1986 C C . ASP A 1 267 ? 2.361 5.745 -24.545 1.00 91.75 267 ASP A C 1
ATOM 1988 O O . ASP A 1 267 ? 2.023 6.794 -25.089 1.00 91.75 267 ASP A O 1
ATOM 1992 N N . ASN A 1 268 ? 3.454 5.063 -24.904 1.00 91.88 268 ASN A N 1
ATOM 1993 C CA . ASN A 1 268 ? 4.390 5.452 -25.964 1.00 91.88 268 ASN A CA 1
ATOM 1994 C C . ASN A 1 268 ? 4.113 4.775 -27.324 1.00 91.88 268 ASN A C 1
ATOM 1996 O O . ASN A 1 268 ? 4.972 4.773 -28.201 1.00 91.88 268 ASN A O 1
ATOM 2000 N N . GLY A 1 269 ? 2.936 4.167 -27.514 1.00 90.62 269 GLY A N 1
ATOM 2001 C CA . GLY A 1 269 ? 2.551 3.515 -28.776 1.00 90.62 269 GLY A CA 1
ATOM 2002 C C . GLY A 1 269 ? 3.150 2.118 -29.002 1.00 90.62 269 GLY A C 1
ATOM 2003 O O . GLY A 1 269 ? 2.876 1.479 -30.014 1.00 90.62 269 GLY A O 1
ATOM 2004 N N . GLY A 1 270 ? 3.915 1.590 -28.046 1.00 92.12 270 GLY A N 1
ATOM 2005 C CA . GLY A 1 270 ? 4.528 0.260 -28.074 1.00 92.12 270 GLY A CA 1
ATOM 2006 C C . GLY A 1 270 ? 3.572 -0.873 -27.688 1.00 92.12 270 GLY A C 1
ATOM 2007 O O . GLY A 1 270 ? 3.918 -1.716 -26.863 1.00 92.12 270 GLY A O 1
ATOM 2008 N N . GLU A 1 271 ? 2.363 -0.918 -28.252 1.00 92.62 271 GLU A N 1
ATOM 2009 C CA . GLU A 1 271 ? 1.342 -1.904 -27.862 1.00 92.62 271 GLU A CA 1
ATOM 2010 C C . GLU A 1 271 ? 1.749 -3.350 -28.187 1.00 92.62 271 GLU A C 1
ATOM 2012 O O . GLU A 1 271 ? 1.548 -4.252 -27.373 1.00 92.62 271 GLU A O 1
ATOM 2017 N N . ALA A 1 272 ? 2.384 -3.580 -29.341 1.00 92.75 272 ALA A N 1
ATOM 2018 C CA . ALA A 1 272 ? 2.916 -4.896 -29.698 1.00 92.75 272 ALA A CA 1
ATOM 2019 C C . ALA A 1 272 ? 4.010 -5.355 -28.718 1.00 92.75 272 ALA A C 1
ATOM 2021 O O . ALA A 1 272 ? 3.986 -6.495 -28.256 1.00 92.75 272 ALA A O 1
ATOM 2022 N N . ALA A 1 273 ? 4.916 -4.447 -28.336 1.00 93.81 273 ALA A N 1
ATOM 2023 C CA . ALA A 1 273 ? 5.958 -4.725 -27.352 1.00 93.81 273 ALA A CA 1
ATOM 2024 C C . ALA A 1 273 ? 5.367 -5.014 -25.963 1.00 93.81 273 ALA A C 1
ATOM 2026 O O . ALA A 1 273 ? 5.811 -5.937 -25.285 1.00 93.81 273 ALA A O 1
ATOM 2027 N N . ALA A 1 274 ? 4.329 -4.277 -25.555 1.00 95.62 274 ALA A N 1
ATOM 2028 C CA . ALA A 1 274 ? 3.629 -4.527 -24.300 1.00 95.62 274 ALA A CA 1
ATOM 2029 C C . ALA A 1 274 ? 2.956 -5.911 -24.290 1.00 95.62 274 ALA A C 1
ATOM 2031 O O . ALA A 1 274 ? 3.092 -6.651 -23.319 1.00 95.62 274 ALA A O 1
ATOM 2032 N N . ARG A 1 275 ? 2.285 -6.307 -25.379 1.00 94.62 275 ARG A N 1
ATOM 2033 C CA . ARG A 1 275 ? 1.688 -7.650 -25.494 1.00 94.62 275 ARG A CA 1
ATOM 2034 C C . ARG A 1 275 ? 2.741 -8.753 -25.459 1.00 94.62 275 ARG A C 1
ATOM 2036 O O . ARG A 1 275 ? 2.575 -9.717 -24.717 1.00 94.62 275 ARG A O 1
ATOM 2043 N N . ALA A 1 276 ? 3.837 -8.589 -26.199 1.00 94.00 276 ALA A N 1
ATOM 2044 C CA . ALA A 1 276 ? 4.944 -9.542 -26.184 1.00 94.00 276 ALA A CA 1
ATOM 2045 C C . ALA A 1 276 ? 5.554 -9.682 -24.781 1.00 94.00 276 ALA A C 1
ATOM 2047 O O . ALA A 1 276 ? 5.813 -10.793 -24.328 1.00 94.00 276 ALA A O 1
ATOM 2048 N N . LEU A 1 277 ? 5.731 -8.569 -24.061 1.00 94.94 277 LEU A N 1
ATOM 2049 C CA . LEU A 1 277 ? 6.232 -8.575 -22.688 1.00 94.94 277 LEU A CA 1
ATOM 2050 C C . LEU A 1 277 ? 5.258 -9.260 -21.720 1.00 94.94 277 LEU A C 1
ATOM 2052 O O . LEU A 1 277 ? 5.696 -10.051 -20.889 1.00 94.94 277 LEU A O 1
ATOM 2056 N N . ALA A 1 278 ? 3.956 -8.990 -21.835 1.00 94.62 278 ALA A N 1
ATOM 2057 C CA . ALA A 1 278 ? 2.932 -9.605 -20.994 1.00 94.62 278 ALA A CA 1
ATOM 2058 C C . ALA A 1 278 ? 2.805 -11.120 -21.223 1.00 94.62 278 ALA A C 1
ATOM 2060 O O . ALA A 1 278 ? 2.554 -11.847 -20.268 1.00 94.62 278 ALA A O 1
ATOM 2061 N N . ALA A 1 279 ? 3.032 -11.597 -22.451 1.00 93.69 279 ALA A N 1
ATOM 2062 C CA . ALA A 1 279 ? 2.963 -13.015 -22.810 1.00 93.69 279 ALA A CA 1
ATOM 2063 C C . ALA A 1 279 ? 4.161 -13.855 -22.325 1.00 93.69 279 ALA A C 1
ATOM 2065 O O . ALA A 1 279 ? 4.128 -15.081 -22.418 1.00 93.69 279 ALA A O 1
ATOM 2066 N N . ARG A 1 280 ? 5.233 -13.224 -21.828 1.00 92.88 280 ARG A N 1
ATOM 2067 C CA . ARG A 1 280 ? 6.386 -13.948 -21.273 1.00 92.88 280 ARG A CA 1
ATOM 2068 C C . ARG A 1 280 ? 5.982 -14.722 -20.012 1.00 92.88 280 ARG A C 1
ATOM 2070 O O . ARG A 1 280 ? 5.077 -14.295 -19.300 1.00 92.88 280 ARG A O 1
ATOM 2077 N N . PRO A 1 281 ? 6.664 -15.832 -19.690 1.00 91.25 281 PRO A N 1
ATOM 2078 C CA . PRO A 1 281 ? 6.477 -16.483 -18.403 1.00 91.25 281 PRO A CA 1
ATOM 2079 C C . PRO A 1 281 ? 6.937 -15.549 -17.277 1.00 91.25 281 PRO A C 1
ATOM 2081 O O . PRO A 1 281 ? 8.042 -14.997 -17.323 1.00 91.25 281 PRO A O 1
ATOM 2084 N N . HIS A 1 282 ? 6.088 -15.396 -16.261 1.00 90.19 282 HIS A N 1
ATOM 2085 C CA . HIS A 1 282 ? 6.369 -14.594 -15.071 1.00 90.19 282 HIS A CA 1
ATOM 2086 C C . HIS A 1 282 ? 6.437 -15.493 -13.841 1.00 90.19 282 HIS A C 1
ATOM 2088 O O . HIS A 1 282 ? 5.576 -16.347 -13.635 1.00 90.19 282 HIS A O 1
ATOM 2094 N N . ALA A 1 283 ? 7.451 -15.275 -13.010 1.00 93.12 283 ALA A N 1
ATOM 2095 C CA . ALA A 1 283 ? 7.656 -15.967 -11.745 1.00 93.12 283 ALA A CA 1
ATOM 2096 C C . ALA A 1 283 ? 7.834 -14.905 -10.656 1.00 93.12 283 ALA A C 1
ATOM 2098 O O . ALA A 1 283 ? 8.951 -14.526 -10.306 1.00 93.12 283 ALA A O 1
ATOM 2099 N N . PHE A 1 284 ? 6.712 -14.361 -10.177 1.00 94.06 284 PHE A N 1
ATOM 2100 C CA . PHE A 1 284 ? 6.727 -13.203 -9.290 1.00 94.06 284 PHE A CA 1
ATOM 2101 C C . PHE A 1 284 ? 7.241 -13.543 -7.889 1.00 94.06 284 PHE A C 1
ATOM 2103 O O . PHE A 1 284 ? 6.550 -14.187 -7.097 1.00 94.06 284 PHE A O 1
ATOM 2110 N N . THR A 1 285 ? 8.414 -13.009 -7.559 1.00 94.69 285 THR A N 1
ATOM 2111 C CA . THR A 1 285 ? 8.905 -12.880 -6.183 1.00 94.69 285 THR A CA 1
ATOM 2112 C C . THR A 1 285 ? 8.134 -11.780 -5.455 1.00 94.69 285 THR A C 1
ATOM 2114 O O . THR A 1 285 ? 7.694 -11.969 -4.322 1.00 94.69 285 THR A O 1
ATOM 2117 N N . TYR A 1 286 ? 7.911 -10.642 -6.126 1.00 93.19 286 TYR A N 1
ATOM 2118 C CA . TYR A 1 286 ? 7.105 -9.534 -5.613 1.00 93.19 286 TYR A CA 1
ATOM 2119 C C . TYR A 1 286 ? 5.738 -9.531 -6.297 1.00 93.19 286 TYR A C 1
ATOM 2121 O O . TYR A 1 286 ? 5.615 -9.267 -7.495 1.00 93.19 286 TYR A O 1
ATOM 2129 N N . ARG A 1 287 ? 4.710 -9.867 -5.515 1.00 93.44 287 ARG A N 1
ATOM 2130 C CA . ARG A 1 287 ? 3.314 -9.943 -5.962 1.00 93.44 287 ARG A CA 1
ATOM 2131 C C . ARG A 1 287 ? 2.738 -8.547 -6.220 1.00 93.44 287 ARG A C 1
ATOM 2133 O O . ARG A 1 287 ? 3.184 -7.594 -5.589 1.00 93.44 287 ARG A O 1
ATOM 2140 N N . PRO A 1 288 ? 1.732 -8.417 -7.102 1.00 91.75 288 PRO A N 1
ATOM 2141 C CA . PRO A 1 288 ? 1.119 -7.122 -7.364 1.00 91.75 288 PRO A CA 1
ATOM 2142 C C . PRO A 1 288 ? 0.409 -6.599 -6.111 1.00 91.75 288 PRO A C 1
ATOM 2144 O O . PRO A 1 288 ? -0.390 -7.316 -5.508 1.00 91.75 288 PRO A O 1
ATOM 2147 N N . ALA A 1 289 ? 0.648 -5.331 -5.762 1.00 90.88 289 ALA A N 1
ATOM 2148 C CA . ALA A 1 289 ? -0.044 -4.664 -4.656 1.00 90.88 289 ALA A CA 1
ATOM 2149 C C . ALA A 1 289 ? -1.573 -4.630 -4.845 1.00 90.88 289 ALA A C 1
ATOM 2151 O O . ALA A 1 289 ? -2.326 -4.676 -3.877 1.00 90.88 289 ALA A O 1
ATOM 2152 N N . ASN A 1 290 ? -2.039 -4.589 -6.098 1.00 89.19 290 ASN A N 1
ATOM 2153 C CA . ASN A 1 290 ? -3.447 -4.723 -6.448 1.00 89.19 290 ASN A CA 1
ATOM 2154 C C . ASN A 1 290 ? -3.607 -5.781 -7.549 1.00 89.19 290 ASN A C 1
ATOM 2156 O O . ASN A 1 290 ? -3.261 -5.555 -8.710 1.00 89.19 290 ASN A O 1
ATOM 2160 N N . VAL A 1 291 ? -4.119 -6.944 -7.148 1.00 92.25 291 VAL A N 1
ATOM 2161 C CA . VAL A 1 291 ? -4.306 -8.116 -8.014 1.00 92.25 291 VAL A CA 1
ATOM 2162 C C . VAL A 1 291 ? -5.357 -7.851 -9.097 1.00 92.25 291 VAL A C 1
ATOM 2164 O O . VAL A 1 291 ? -5.158 -8.243 -10.244 1.00 92.25 291 VAL A O 1
ATOM 2167 N N . GLU A 1 292 ? -6.427 -7.129 -8.763 1.00 91.38 292 GLU A N 1
ATOM 2168 C CA . GLU A 1 292 ? -7.499 -6.797 -9.706 1.00 91.38 292 GLU A CA 1
ATOM 2169 C C . GLU A 1 292 ? -6.964 -5.937 -10.855 1.00 91.38 292 GLU A C 1
ATOM 2171 O O . GLU A 1 292 ? -7.037 -6.321 -12.020 1.00 91.38 292 GLU A O 1
ATOM 2176 N N . LYS A 1 293 ? -6.285 -4.830 -10.525 1.00 90.25 293 LYS A N 1
ATOM 2177 C CA . LYS A 1 293 ? -5.671 -3.926 -11.515 1.00 90.25 293 LYS A CA 1
ATOM 2178 C C . LYS A 1 293 ? -4.654 -4.633 -12.413 1.00 90.25 293 LYS A C 1
ATOM 2180 O O . LYS A 1 293 ? -4.439 -4.213 -13.553 1.00 90.25 293 LYS A O 1
ATOM 2185 N N . TYR A 1 294 ? -3.980 -5.659 -11.894 1.00 93.69 294 TYR A N 1
ATOM 2186 C CA . TYR A 1 294 ? -3.071 -6.483 -12.682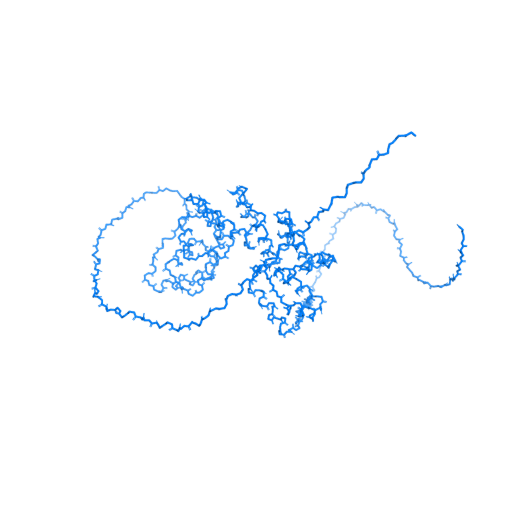 1.00 93.69 294 TYR A CA 1
ATOM 2187 C C . TYR A 1 294 ? -3.836 -7.292 -13.736 1.00 93.69 294 TYR A C 1
ATOM 2189 O O . TYR A 1 294 ? -3.516 -7.192 -14.922 1.00 93.69 294 TYR A O 1
ATOM 2197 N N . TYR A 1 295 ? -4.868 -8.040 -13.336 1.00 94.62 295 TYR A N 1
ATOM 2198 C CA . TYR A 1 295 ? -5.656 -8.846 -14.270 1.00 94.62 295 TYR A CA 1
ATOM 2199 C C . TYR A 1 295 ? -6.454 -7.997 -15.259 1.00 94.62 295 TYR A C 1
ATOM 2201 O O . TYR A 1 295 ? -6.506 -8.343 -16.439 1.00 94.62 295 TYR A O 1
ATOM 2209 N N . GLU A 1 296 ? -6.981 -6.849 -14.833 1.00 93.19 296 GLU A N 1
ATOM 2210 C CA . GLU A 1 296 ? -7.580 -5.862 -15.734 1.00 93.19 296 GLU A CA 1
ATOM 2211 C C . GLU A 1 296 ? -6.592 -5.445 -16.832 1.00 93.19 296 GLU A C 1
ATOM 2213 O O . GLU A 1 296 ? -6.929 -5.443 -18.016 1.00 93.19 296 GLU A O 1
ATOM 2218 N N . LEU A 1 297 ? -5.341 -5.135 -16.472 1.00 93.69 297 LEU A N 1
ATOM 2219 C CA . LEU A 1 297 ? -4.322 -4.749 -17.447 1.00 93.69 297 LEU A CA 1
ATOM 2220 C C . LEU A 1 297 ? -3.998 -5.887 -18.423 1.00 93.69 297 LEU A C 1
ATOM 2222 O O . LEU A 1 297 ? -3.896 -5.634 -19.627 1.00 93.69 297 LEU A O 1
ATOM 2226 N N . MET A 1 298 ? -3.855 -7.117 -17.923 1.00 93.94 298 MET A N 1
ATOM 2227 C CA . MET A 1 298 ? -3.625 -8.293 -18.768 1.00 93.94 298 MET A CA 1
ATOM 2228 C C . MET A 1 298 ? -4.785 -8.515 -19.739 1.00 93.94 298 MET A C 1
ATOM 2230 O O . MET A 1 298 ? -4.559 -8.740 -20.926 1.00 93.94 298 MET A O 1
ATOM 2234 N N . LEU A 1 299 ? -6.025 -8.375 -19.267 1.00 93.62 299 LEU A N 1
ATOM 2235 C CA . LEU A 1 299 ? -7.222 -8.506 -20.091 1.00 93.62 299 LEU A CA 1
ATOM 2236 C C . LEU A 1 299 ? -7.275 -7.437 -21.187 1.00 93.62 299 LEU A C 1
ATOM 2238 O O . LEU A 1 299 ? -7.581 -7.748 -22.339 1.00 93.62 299 LEU A O 1
ATOM 2242 N N . ILE A 1 300 ? -6.947 -6.186 -20.857 1.00 92.06 300 ILE A N 1
ATOM 2243 C CA . ILE A 1 300 ? -6.912 -5.103 -21.845 1.00 92.06 300 ILE A CA 1
ATOM 2244 C C . ILE A 1 300 ? -5.860 -5.392 -22.928 1.00 92.06 300 ILE A C 1
ATOM 2246 O O . ILE A 1 300 ? -6.129 -5.175 -24.109 1.00 92.06 300 ILE A O 1
ATOM 2250 N N . LEU A 1 301 ? -4.681 -5.893 -22.543 1.00 92.25 301 LEU A N 1
ATOM 2251 C CA . LEU A 1 301 ? -3.616 -6.267 -23.480 1.00 92.25 301 LEU A CA 1
ATOM 2252 C C . LEU A 1 301 ? -4.002 -7.463 -24.357 1.00 92.25 301 LEU A C 1
ATOM 2254 O O . LEU A 1 301 ? -3.745 -7.438 -25.557 1.00 92.25 301 LEU A O 1
ATOM 2258 N N . ALA A 1 302 ? -4.644 -8.480 -23.782 1.00 91.12 302 ALA A N 1
ATOM 2259 C CA . ALA A 1 302 ? -5.097 -9.662 -24.511 1.00 91.12 302 ALA A CA 1
ATOM 2260 C C . ALA A 1 302 ? -6.164 -9.315 -25.557 1.00 91.12 302 ALA A C 1
ATOM 2262 O O . ALA A 1 302 ? -6.129 -9.823 -26.675 1.00 91.12 302 ALA A O 1
ATOM 2263 N N . ARG A 1 303 ? -7.087 -8.408 -25.218 1.00 89.50 303 ARG A N 1
ATOM 2264 C CA . ARG A 1 303 ? -8.133 -7.955 -26.141 1.00 89.50 303 ARG A CA 1
ATOM 2265 C C . ARG A 1 303 ? -7.638 -6.956 -27.193 1.00 89.50 303 ARG A C 1
ATOM 2267 O O . ARG A 1 303 ? -8.415 -6.615 -28.076 1.00 89.50 303 ARG A O 1
ATOM 2274 N N . GLY A 1 304 ? -6.417 -6.430 -27.064 1.00 79.62 304 GLY A N 1
ATOM 2275 C CA . GLY A 1 304 ? -5.836 -5.462 -28.001 1.00 79.62 304 GLY A CA 1
ATOM 2276 C C . GLY A 1 304 ? -6.686 -4.207 -28.204 1.00 79.62 304 GLY A C 1
ATOM 2277 O O . GLY A 1 304 ? -6.800 -3.741 -29.331 1.00 79.62 304 GLY A O 1
ATOM 2278 N N . HIS A 1 305 ? -7.357 -3.708 -27.154 1.00 64.31 305 HIS A N 1
ATOM 2279 C CA . HIS A 1 305 ? -8.184 -2.506 -27.289 1.00 64.31 305 HIS A CA 1
ATOM 2280 C C . HIS A 1 305 ? -7.283 -1.302 -27.591 1.00 64.31 305 HIS A C 1
ATOM 2282 O O . HIS A 1 305 ? -6.561 -0.863 -26.679 1.00 64.31 305 HIS A O 1
ATOM 2288 N N . PRO A 1 306 ? -7.358 -0.720 -28.807 1.00 58.62 306 PRO A N 1
ATOM 2289 C CA . PRO A 1 306 ? -6.666 0.523 -29.078 1.00 58.62 306 PRO A CA 1
ATOM 2290 C C . PRO A 1 306 ? -7.214 1.571 -28.117 1.00 58.62 306 PRO A C 1
ATOM 2292 O O . PRO A 1 306 ? -8.408 1.602 -27.805 1.00 58.62 306 PRO A O 1
ATOM 2295 N N . ARG A 1 307 ? -6.329 2.423 -27.600 1.00 60.53 307 ARG A N 1
ATOM 2296 C CA . ARG A 1 307 ? -6.719 3.486 -26.678 1.00 60.53 307 ARG A CA 1
ATOM 2297 C C . ARG A 1 307 ? -7.725 4.373 -27.413 1.00 60.53 307 ARG A C 1
ATOM 2299 O O . ARG A 1 307 ? -7.325 5.136 -28.288 1.00 60.53 307 ARG A O 1
ATOM 2306 N N . THR A 1 308 ? -9.015 4.289 -27.079 1.00 49.19 308 THR A N 1
ATOM 2307 C CA . THR A 1 308 ? -9.979 5.295 -27.527 1.00 49.19 308 THR A CA 1
ATOM 2308 C C . THR A 1 308 ? -9.450 6.608 -26.986 1.00 49.19 308 THR A C 1
ATOM 2310 O O . THR A 1 308 ? -9.380 6.788 -25.766 1.00 49.19 308 THR A O 1
ATOM 2313 N N . ALA A 1 309 ? -8.952 7.470 -27.871 1.00 43.94 309 ALA A N 1
ATOM 2314 C CA . ALA A 1 309 ? -8.478 8.779 -27.484 1.00 43.94 309 ALA A CA 1
ATOM 2315 C C . ALA A 1 309 ? -9.626 9.427 -26.714 1.00 43.94 309 ALA A C 1
ATOM 2317 O O . ALA A 1 309 ? -10.680 9.688 -27.286 1.00 43.94 309 ALA A O 1
ATOM 2318 N N . SER A 1 310 ? -9.458 9.625 -25.405 1.00 47.97 310 SER A N 1
ATOM 2319 C CA . SER A 1 310 ? -10.338 10.511 -24.666 1.00 47.97 310 SER A CA 1
ATOM 2320 C C . SER A 1 310 ? -10.174 11.853 -25.359 1.00 47.97 310 SER A C 1
ATOM 2322 O O . SER A 1 310 ? -9.155 12.524 -25.170 1.00 47.97 310 SER A O 1
ATOM 2324 N N . THR A 1 311 ? -11.106 12.193 -26.246 1.00 38.28 311 THR A N 1
ATOM 2325 C CA . THR A 1 311 ? -11.227 13.519 -26.822 1.00 38.28 311 THR A CA 1
ATOM 2326 C C . THR A 1 311 ? -11.315 14.450 -25.634 1.00 38.28 311 THR A C 1
ATOM 2328 O O . THR A 1 311 ? -12.361 14.579 -24.997 1.00 38.28 311 THR A O 1
ATOM 2331 N N . ARG A 1 312 ? -10.180 15.060 -25.292 1.00 41.94 312 ARG A N 1
ATOM 2332 C CA . ARG A 1 312 ? -10.135 16.272 -24.500 1.00 41.94 312 ARG A CA 1
ATOM 2333 C C . ARG A 1 312 ? -10.871 17.275 -25.365 1.00 41.94 312 ARG A C 1
ATOM 2335 O O . ARG A 1 312 ? -10.286 17.874 -26.261 1.00 41.94 312 ARG A O 1
ATOM 2342 N N . ARG A 1 313 ? -12.189 17.330 -25.174 1.00 34.81 313 ARG A N 1
ATOM 2343 C CA . ARG A 1 313 ? -13.066 18.311 -25.791 1.00 34.81 313 ARG A CA 1
ATOM 2344 C C . ARG A 1 313 ? -12.381 19.650 -25.510 1.00 34.81 313 ARG A C 1
ATOM 2346 O O . ARG A 1 313 ? -12.174 19.947 -24.329 1.00 34.81 313 ARG A O 1
ATOM 2353 N N . PRO A 1 314 ? -11.923 20.408 -26.523 1.00 39.66 314 PRO A N 1
ATOM 2354 C CA . PRO A 1 314 ? -11.552 21.781 -26.259 1.00 39.66 314 PRO A CA 1
ATOM 2355 C C . PRO A 1 314 ? -12.797 22.390 -25.625 1.00 39.66 314 PRO A C 1
ATOM 2357 O O . PRO A 1 314 ? -13.900 22.271 -26.161 1.00 39.66 314 PRO A O 1
ATOM 2360 N N . THR A 1 315 ? -12.656 22.924 -24.418 1.00 45.41 315 THR A N 1
ATOM 2361 C CA . THR A 1 315 ? -13.673 23.792 -23.847 1.00 45.41 315 THR A CA 1
ATOM 2362 C C . THR A 1 315 ? -13.711 25.009 -24.755 1.00 45.41 315 THR A C 1
ATOM 2364 O O . THR A 1 315 ? -12.994 25.983 -24.535 1.00 45.41 315 THR A O 1
ATOM 2367 N N . THR A 1 316 ? -14.483 24.917 -25.834 1.00 42.62 316 THR A N 1
ATOM 2368 C CA . THR A 1 316 ? -14.936 26.071 -26.586 1.00 42.62 316 THR A CA 1
ATOM 2369 C C . THR A 1 316 ? -15.764 26.858 -25.588 1.00 42.62 316 THR A C 1
ATOM 2371 O O . THR A 1 316 ? -16.903 26.502 -25.290 1.00 42.62 316 THR A O 1
ATOM 2374 N N . SER A 1 317 ? -15.130 27.856 -24.975 1.00 44.41 317 SER A N 1
ATOM 2375 C CA . SER A 1 317 ? -15.816 28.914 -24.254 1.00 44.41 317 SER A CA 1
ATOM 2376 C C . SER A 1 317 ? -16.764 29.560 -25.254 1.00 44.41 317 SER A C 1
ATOM 2378 O O . SER A 1 317 ? -16.357 30.347 -26.108 1.00 44.41 317 SER A O 1
ATOM 2380 N N . ALA A 1 318 ? -18.023 29.142 -25.201 1.00 41.31 318 ALA A N 1
ATOM 2381 C CA . ALA A 1 318 ? -19.125 29.856 -25.801 1.00 41.31 318 ALA A CA 1
ATOM 2382 C C . ALA A 1 318 ? -19.338 31.121 -24.960 1.00 41.31 318 ALA A C 1
ATOM 2384 O O . ALA A 1 318 ? -20.160 31.146 -24.049 1.00 41.31 318 ALA A O 1
ATOM 2385 N N . ALA A 1 319 ? -18.554 32.162 -25.236 1.00 43.66 319 ALA A N 1
ATOM 2386 C CA . ALA A 1 319 ? -18.906 33.515 -24.842 1.00 43.66 319 ALA A CA 1
ATOM 2387 C C . ALA A 1 319 ? -19.945 34.014 -25.850 1.00 43.66 319 ALA A C 1
ATOM 2389 O O . ALA A 1 319 ? -19.624 34.523 -26.922 1.00 43.66 319 ALA A O 1
ATOM 2390 N N . SER A 1 320 ? -21.208 33.777 -25.514 1.00 44.25 320 SER A N 1
ATOM 2391 C CA . SER A 1 320 ? -22.378 34.339 -26.171 1.00 44.25 320 SER A CA 1
ATOM 2392 C C . SER A 1 320 ? -22.295 35.864 -26.182 1.00 44.25 320 SER A C 1
ATOM 2394 O O . SER A 1 320 ? -22.364 36.524 -25.147 1.00 44.25 320 SER A O 1
ATOM 2396 N N . SER A 1 321 ? -22.160 36.417 -27.383 1.00 46.44 321 SER A N 1
ATOM 2397 C CA . SER A 1 321 ? -22.417 37.815 -27.691 1.00 46.44 321 SER A CA 1
ATOM 2398 C C . SER A 1 321 ? -23.898 38.125 -27.467 1.00 46.44 321 SER A C 1
ATOM 2400 O O . SER A 1 321 ? -24.760 37.578 -28.155 1.00 46.44 321 SER A O 1
ATOM 2402 N N . THR A 1 322 ? -24.210 39.027 -26.540 1.00 44.34 322 THR A N 1
ATOM 2403 C CA . THR A 1 322 ? -25.474 39.772 -26.557 1.00 44.34 322 THR A CA 1
ATOM 2404 C C . THR A 1 322 ? -25.222 41.218 -26.140 1.00 44.34 322 THR A C 1
ATOM 2406 O O . THR A 1 322 ? -24.698 41.520 -25.073 1.00 44.34 322 THR A O 1
ATOM 2409 N N . THR A 1 323 ? -25.560 42.083 -27.084 1.00 42.75 323 THR A N 1
ATOM 2410 C CA . THR A 1 323 ? -25.539 43.544 -27.138 1.00 42.75 323 THR A CA 1
ATOM 2411 C C . THR A 1 323 ? -26.421 44.222 -26.082 1.00 42.75 323 THR A C 1
ATOM 2413 O O . THR A 1 323 ? -27.563 43.808 -25.927 1.00 42.75 323 THR A O 1
ATOM 2416 N N . ALA A 1 324 ? -25.937 45.313 -25.461 1.00 36.72 324 ALA A N 1
ATOM 2417 C CA . ALA A 1 324 ? -26.665 46.573 -25.155 1.00 36.72 324 ALA A CA 1
ATOM 2418 C C . ALA A 1 324 ? -25.828 47.447 -24.185 1.00 36.72 324 ALA A C 1
ATOM 2420 O O . ALA A 1 324 ? -25.558 47.054 -23.061 1.00 36.72 324 ALA A O 1
ATOM 2421 N N . SER A 1 325 ? -25.228 48.556 -24.638 1.00 39.47 325 SER A N 1
ATOM 2422 C CA . SER A 1 325 ? -25.783 49.926 -24.573 1.00 39.47 325 SER A CA 1
ATOM 2423 C C . SER A 1 325 ? -25.888 50.517 -23.153 1.00 39.47 325 SER A C 1
ATOM 2425 O O . SER A 1 325 ? -26.842 50.217 -22.448 1.00 39.47 325 SER A O 1
ATOM 2427 N N . ARG A 1 326 ? -24.970 51.421 -22.758 1.00 39.34 326 ARG A N 1
ATOM 2428 C CA . ARG A 1 326 ? -25.202 52.886 -22.640 1.00 39.34 326 ARG A CA 1
ATOM 2429 C C . ARG A 1 326 ? -24.070 53.625 -21.902 1.00 39.34 326 ARG A C 1
ATOM 2431 O O . ARG A 1 326 ? -23.363 53.083 -21.068 1.00 39.34 326 ARG A O 1
ATOM 2438 N N . ARG A 1 327 ? -23.935 54.896 -22.288 1.00 43.28 327 ARG A N 1
ATOM 2439 C CA . ARG A 1 327 ? -22.964 55.933 -21.902 1.00 43.28 327 ARG A CA 1
ATOM 2440 C C . ARG A 1 327 ? -23.190 56.494 -20.487 1.00 43.28 327 ARG A C 1
ATOM 2442 O O . ARG A 1 327 ? -24.347 56.616 -20.104 1.00 43.28 327 ARG A O 1
ATOM 2449 N N . ALA A 1 328 ? -22.113 56.970 -19.844 1.00 36.09 328 ALA A N 1
ATOM 2450 C CA . ALA A 1 328 ? -21.956 58.242 -19.090 1.00 36.09 328 ALA A CA 1
ATOM 2451 C C . ALA A 1 328 ? -20.800 58.086 -18.070 1.00 36.09 328 ALA A C 1
ATOM 2453 O O . ALA A 1 328 ? -20.854 57.225 -17.208 1.00 36.09 328 ALA A O 1
ATOM 2454 N N . SER A 1 329 ? -19.639 58.708 -18.296 1.00 40.56 329 SER A N 1
ATOM 2455 C CA . SER A 1 329 ? -19.233 60.034 -17.787 1.00 40.56 329 SER A CA 1
ATOM 2456 C C . SER A 1 329 ? -18.876 60.052 -16.292 1.00 40.56 329 SER A C 1
ATOM 2458 O O . SER A 1 329 ? -19.769 60.047 -15.456 1.00 40.56 329 SER A O 1
ATOM 2460 N N . CYS A 1 330 ? -17.578 60.154 -15.976 1.00 35.06 330 CYS A N 1
ATOM 2461 C CA . CYS A 1 330 ? -17.063 61.055 -14.939 1.00 35.06 330 CYS A CA 1
ATOM 2462 C C . CYS A 1 330 ? -15.546 61.269 -15.094 1.00 35.06 330 CYS A C 1
ATOM 2464 O O . CYS A 1 330 ? -14.804 60.392 -15.527 1.00 35.06 330 CYS A O 1
ATOM 2466 N N . ARG A 1 331 ? -15.146 62.507 -14.813 1.00 39.72 331 ARG A N 1
ATOM 2467 C CA . ARG A 1 331 ? -13.866 63.185 -15.071 1.00 39.72 331 ARG A CA 1
ATOM 2468 C C . ARG A 1 331 ? -13.012 63.227 -13.791 1.00 39.72 331 ARG A C 1
ATOM 2470 O O . ARG A 1 331 ? -13.585 63.150 -12.712 1.00 39.72 331 ARG A O 1
ATOM 2477 N N . ALA A 1 332 ? -11.722 63.564 -13.967 1.00 34.38 332 ALA A N 1
ATOM 2478 C CA . ALA A 1 332 ? -10.771 64.145 -12.989 1.00 34.38 332 ALA A CA 1
ATOM 2479 C C . ALA A 1 332 ? -10.178 63.177 -11.932 1.00 34.38 332 ALA A C 1
ATOM 2481 O O . ALA A 1 332 ? -10.886 62.323 -11.427 1.00 34.38 332 ALA A O 1
ATOM 2482 N N . SER A 1 333 ? -8.906 63.231 -11.506 1.00 37.72 333 SER A N 1
ATOM 2483 C CA . SER A 1 333 ? -7.745 64.097 -11.793 1.00 37.72 333 SER A CA 1
ATOM 2484 C C . SER A 1 333 ? -6.456 63.468 -11.209 1.00 37.72 333 SER A C 1
ATOM 2486 O O . SER A 1 333 ? -6.537 62.744 -10.225 1.00 37.72 333 SER A O 1
ATOM 2488 N N . ASN A 1 334 ? -5.301 63.846 -11.782 1.00 36.25 334 ASN A N 1
ATOM 2489 C CA . ASN A 1 334 ? -3.936 63.973 -11.218 1.00 36.25 334 ASN A CA 1
ATOM 2490 C C . ASN A 1 334 ? -3.257 62.819 -10.443 1.00 36.25 334 ASN A C 1
ATOM 2492 O O . ASN A 1 334 ? -3.648 62.501 -9.329 1.00 36.25 334 ASN A O 1
ATOM 2496 N N . ALA A 1 335 ? -2.072 62.390 -10.907 1.00 33.12 335 ALA A N 1
ATOM 2497 C CA . ALA A 1 335 ? -0.781 62.939 -10.444 1.00 33.12 335 ALA A CA 1
ATOM 2498 C C . ALA A 1 335 ? 0.428 62.296 -11.166 1.00 33.12 335 ALA A C 1
ATOM 2500 O O . ALA A 1 335 ? 0.418 61.126 -11.533 1.00 33.12 335 ALA A O 1
ATOM 2501 N N . MET A 1 336 ? 1.457 63.121 -11.375 1.00 31.66 336 MET A N 1
ATOM 2502 C CA . MET A 1 336 ? 2.766 62.853 -11.982 1.00 31.66 336 MET A CA 1
ATOM 2503 C C . MET A 1 336 ? 3.597 61.779 -11.254 1.00 31.66 336 MET A C 1
ATOM 2505 O O . MET A 1 336 ? 3.583 61.746 -10.030 1.00 31.66 336 MET A O 1
ATOM 2509 N N . ALA A 1 337 ? 4.437 61.036 -11.991 1.00 35.91 337 ALA A N 1
ATOM 2510 C CA . ALA A 1 337 ? 5.903 61.041 -11.819 1.00 35.91 337 ALA A CA 1
ATOM 2511 C C . ALA A 1 337 ? 6.604 60.072 -12.799 1.00 35.91 337 ALA A C 1
ATOM 2513 O O . ALA A 1 337 ? 6.466 58.857 -12.723 1.00 35.91 337 ALA A O 1
ATOM 2514 N N . SER A 1 338 ? 7.348 60.678 -13.723 1.00 33.66 338 SER A N 1
ATOM 2515 C CA . SER A 1 338 ? 8.633 60.287 -14.316 1.00 33.66 338 SER A CA 1
ATOM 2516 C C . SER A 1 338 ? 9.145 58.841 -14.196 1.00 33.66 338 SER A C 1
ATOM 2518 O O . SER A 1 338 ? 9.527 58.407 -13.116 1.00 33.66 338 SER A O 1
ATOM 2520 N N . ALA A 1 339 ? 9.395 58.206 -15.346 1.00 34.72 339 ALA A N 1
ATOM 2521 C CA . ALA A 1 339 ? 10.706 57.619 -15.653 1.00 34.72 339 ALA A CA 1
ATOM 2522 C C . ALA A 1 339 ? 10.846 57.372 -17.166 1.00 34.72 339 ALA A C 1
ATOM 2524 O O . ALA A 1 339 ? 10.108 56.605 -17.781 1.00 34.72 339 ALA A O 1
ATOM 2525 N N . THR A 1 340 ? 11.801 58.089 -17.743 1.00 36.22 340 THR A N 1
ATOM 2526 C CA . THR A 1 340 ? 12.259 58.067 -19.135 1.00 36.22 340 THR A CA 1
ATOM 2527 C C . THR A 1 340 ? 13.159 56.850 -19.417 1.00 36.22 340 THR A C 1
ATOM 2529 O O . THR A 1 340 ? 13.725 56.282 -18.487 1.00 36.22 340 THR A O 1
ATOM 2532 N N . ASN A 1 341 ? 13.367 56.581 -20.719 1.00 34.53 341 ASN A N 1
ATOM 2533 C CA . ASN A 1 341 ? 14.399 55.763 -21.402 1.00 34.53 341 ASN A CA 1
ATOM 2534 C C . ASN A 1 341 ? 13.981 54.321 -21.786 1.00 34.53 341 ASN A C 1
ATOM 2536 O O . ASN A 1 341 ? 13.873 53.464 -20.921 1.00 34.53 341 ASN A O 1
ATOM 2540 N N . ILE A 1 342 ? 13.551 54.016 -23.034 1.00 36.03 342 ILE A N 1
ATOM 2541 C CA . ILE A 1 342 ? 14.276 53.938 -24.348 1.00 36.03 342 ILE A CA 1
ATOM 2542 C C . ILE A 1 342 ? 15.426 52.898 -24.252 1.00 36.03 342 ILE A C 1
ATOM 2544 O O . ILE A 1 342 ? 16.212 52.988 -23.323 1.00 36.03 342 ILE A O 1
ATOM 2548 N N . LEU A 1 343 ? 15.622 51.851 -25.077 1.00 39.47 343 LEU A N 1
ATOM 2549 C CA . LEU A 1 343 ? 15.422 51.516 -26.508 1.00 39.47 343 LEU A CA 1
ATOM 2550 C C . LEU A 1 343 ? 14.905 50.053 -26.604 1.00 39.47 343 LEU A C 1
ATOM 2552 O O . LEU A 1 343 ? 15.361 49.211 -25.843 1.00 39.47 343 LEU A O 1
ATOM 2556 N N . ARG A 1 344 ? 13.916 49.619 -27.404 1.00 36.53 344 ARG A N 1
ATOM 2557 C CA . ARG A 1 344 ? 13.721 49.577 -28.875 1.00 36.53 344 ARG A CA 1
ATOM 2558 C C . ARG A 1 344 ? 14.918 49.052 -29.687 1.00 36.53 344 ARG A C 1
ATOM 2560 O O . ARG A 1 344 ? 15.747 49.844 -30.101 1.00 36.53 344 ARG A O 1
ATOM 2567 N N . TRP A 1 345 ? 14.867 47.775 -30.079 1.00 33.91 345 TRP A N 1
ATOM 2568 C CA . TRP A 1 345 ? 15.289 47.324 -31.414 1.00 33.91 345 TRP A CA 1
ATOM 2569 C C . TRP A 1 345 ? 14.385 46.176 -31.902 1.00 33.91 345 TRP A C 1
ATOM 2571 O O . TRP A 1 345 ? 14.216 45.160 -31.236 1.00 33.91 345 TRP A O 1
ATOM 2581 N N . ARG A 1 346 ? 13.753 46.399 -33.059 1.00 37.00 346 ARG A N 1
ATOM 2582 C CA . ARG A 1 346 ? 12.980 45.451 -33.880 1.00 37.00 346 ARG A CA 1
ATOM 2583 C C . ARG A 1 346 ? 13.776 45.247 -35.171 1.00 37.00 346 ARG A C 1
ATOM 2585 O O . ARG A 1 346 ? 14.262 46.239 -35.700 1.00 37.00 346 ARG A O 1
ATOM 2592 N N . GLY A 1 347 ? 13.747 44.037 -35.733 1.00 34.72 347 GLY A N 1
ATOM 2593 C CA . GLY A 1 347 ? 13.797 43.847 -37.192 1.00 34.72 347 GLY A CA 1
ATOM 2594 C C . GLY A 1 347 ? 14.861 42.885 -37.727 1.00 34.72 347 GLY A C 1
ATOM 2595 O O . GLY A 1 347 ? 15.992 43.285 -37.950 1.00 34.72 347 GLY A O 1
ATOM 2596 N N . SER A 1 348 ? 14.444 41.638 -37.964 1.00 43.47 348 SER A N 1
ATOM 2597 C CA . SER A 1 348 ? 15.038 40.577 -38.817 1.00 43.47 348 SER A CA 1
ATOM 2598 C C . SER A 1 348 ? 14.911 40.912 -40.334 1.00 43.47 348 SER A C 1
ATOM 2600 O O . SER A 1 348 ? 14.424 42.012 -40.602 1.00 43.47 348 SER A O 1
ATOM 2602 N N . PRO A 1 349 ? 15.130 40.019 -41.350 1.00 54.25 349 PRO A N 1
ATOM 2603 C CA . PRO A 1 349 ? 15.722 38.658 -41.475 1.00 54.25 349 PRO A CA 1
ATOM 2604 C C . PRO A 1 349 ? 16.699 38.551 -42.725 1.00 54.25 349 PRO A C 1
ATOM 2606 O O . PRO A 1 349 ? 17.433 39.511 -42.917 1.00 54.25 349 PRO A O 1
ATOM 2609 N N . PRO A 1 350 ? 16.792 37.473 -43.564 1.00 56.41 350 PRO A N 1
ATOM 2610 C CA . PRO A 1 350 ? 17.833 36.420 -43.546 1.00 56.41 350 PRO A CA 1
ATOM 2611 C C . PRO A 1 350 ? 18.609 36.243 -44.916 1.00 56.41 350 PRO A C 1
ATOM 2613 O O . PRO A 1 350 ? 18.797 37.252 -45.585 1.00 56.41 350 PRO A O 1
ATOM 2616 N N . PRO A 1 351 ? 19.149 35.051 -45.321 1.00 62.03 351 PRO A N 1
ATOM 2617 C CA . PRO A 1 351 ? 20.528 34.800 -45.832 1.00 62.03 351 PRO A CA 1
ATOM 2618 C C . PRO A 1 351 ? 20.593 34.757 -47.407 1.00 62.03 351 PRO A C 1
ATOM 2620 O O . PRO A 1 351 ? 19.553 35.104 -47.970 1.00 62.03 351 PRO A O 1
ATOM 2623 N N . PRO A 1 352 ? 21.666 34.361 -48.182 1.00 54.59 352 PRO A N 1
ATOM 2624 C CA . PRO A 1 352 ? 22.454 33.103 -48.060 1.00 54.59 352 PRO A CA 1
ATOM 2625 C C . PRO A 1 352 ? 23.884 32.966 -48.721 1.00 54.59 352 PRO A C 1
ATOM 2627 O O . PRO A 1 352 ? 24.365 33.836 -49.432 1.00 54.59 352 PRO A O 1
ATOM 2630 N N . HIS A 1 353 ? 24.484 31.773 -48.518 1.00 44.41 353 HIS A N 1
ATOM 2631 C CA . HIS A 1 353 ? 25.452 30.987 -49.341 1.00 44.41 353 HIS A CA 1
ATOM 2632 C C . HIS A 1 353 ? 26.944 31.372 -49.559 1.00 44.41 353 HIS A C 1
ATOM 2634 O O . HIS A 1 353 ? 27.323 32.530 -49.659 1.00 44.41 353 HIS A O 1
ATOM 2640 N N . PHE A 1 354 ? 27.724 30.287 -49.773 1.00 44.03 354 PHE A N 1
ATOM 2641 C CA . PHE A 1 354 ? 29.131 30.127 -50.217 1.00 44.03 354 PHE A CA 1
ATOM 2642 C C . PHE A 1 354 ? 30.213 30.334 -49.134 1.00 44.03 354 PHE A C 1
ATOM 2644 O O . PHE A 1 354 ? 30.115 31.243 -48.330 1.00 44.03 354 PHE A O 1
ATOM 2651 N N . GLY A 1 355 ? 31.281 29.540 -49.004 1.00 40.44 355 GLY A N 1
ATOM 2652 C CA . GLY A 1 355 ? 31.821 28.423 -49.778 1.00 40.44 355 GLY A CA 1
ATOM 2653 C C . GLY A 1 355 ? 33.058 27.834 -49.063 1.00 40.44 355 GLY A C 1
ATOM 2654 O O . GLY A 1 355 ? 33.546 28.378 -48.077 1.00 40.44 355 GLY A O 1
ATOM 2655 N N . SER A 1 356 ? 33.508 26.684 -49.557 1.00 44.06 356 SER A N 1
ATOM 2656 C CA . SER A 1 356 ? 34.571 25.787 -49.077 1.00 44.06 356 SER A CA 1
ATOM 2657 C C . SER A 1 356 ? 35.977 26.381 -48.865 1.00 44.06 356 SER A C 1
ATOM 2659 O O . SER A 1 356 ? 36.396 27.227 -49.643 1.00 44.06 356 SER A O 1
ATOM 2661 N N . ALA A 1 357 ? 36.743 25.807 -47.916 1.00 46.97 357 ALA A N 1
ATOM 2662 C CA . ALA A 1 357 ? 38.167 25.384 -48.010 1.00 46.97 357 ALA A CA 1
ATOM 2663 C C . ALA A 1 357 ? 38.705 25.089 -46.584 1.00 46.97 357 ALA A C 1
ATOM 2665 O O . ALA A 1 357 ? 38.744 25.970 -45.738 1.00 46.97 357 ALA A O 1
ATOM 2666 N N . ALA A 1 358 ? 38.965 23.845 -46.176 1.00 47.47 358 ALA A N 1
ATOM 2667 C CA . ALA A 1 358 ? 40.199 23.084 -46.410 1.00 47.47 358 ALA A CA 1
ATOM 2668 C C . ALA A 1 358 ? 41.506 23.830 -46.055 1.00 47.47 358 ALA A C 1
ATOM 2670 O O . ALA A 1 358 ? 42.037 24.547 -46.899 1.00 47.47 358 ALA A O 1
ATOM 2671 N N . ARG A 1 359 ? 42.110 23.537 -44.886 1.00 49.09 359 ARG A N 1
ATOM 2672 C CA . ARG A 1 359 ? 43.559 23.250 -44.796 1.00 49.09 359 ARG A CA 1
ATOM 2673 C C . ARG A 1 359 ? 43.960 22.529 -43.500 1.00 49.09 359 ARG A C 1
ATOM 2675 O O . ARG A 1 359 ? 43.635 22.941 -42.396 1.00 49.09 359 ARG A O 1
ATOM 2682 N N . LEU A 1 360 ? 44.693 21.444 -43.722 1.00 51.66 360 LEU A N 1
ATOM 2683 C CA . LEU A 1 360 ? 45.444 20.583 -42.810 1.00 51.66 360 LEU A CA 1
ATOM 2684 C C . LEU A 1 360 ? 46.786 21.210 -42.366 1.00 51.66 360 LEU A C 1
ATOM 2686 O O . LEU A 1 360 ? 47.353 22.012 -43.106 1.00 51.66 360 LEU A O 1
ATOM 2690 N N . ARG A 1 361 ? 47.358 20.624 -41.297 1.00 51.41 361 ARG A N 1
ATOM 2691 C CA . ARG A 1 361 ? 48.725 20.764 -40.729 1.00 51.41 361 ARG A CA 1
ATOM 2692 C C . ARG A 1 361 ? 48.887 21.971 -39.788 1.00 51.41 361 ARG A C 1
ATOM 2694 O O . ARG A 1 361 ? 48.483 23.068 -40.134 1.00 51.41 361 ARG A O 1
ATOM 2701 N N . ARG A 1 362 ? 49.487 21.824 -38.608 1.00 53.94 362 ARG A N 1
ATOM 2702 C CA . ARG A 1 362 ? 50.562 20.910 -38.195 1.00 53.94 362 ARG A CA 1
ATOM 2703 C C . ARG A 1 362 ? 50.465 20.596 -36.708 1.00 53.94 362 ARG A C 1
ATOM 2705 O O . ARG A 1 362 ? 49.964 21.481 -35.984 1.00 53.94 362 ARG A O 1
#

Secondary structure (DSSP, 8-state):
---------------------------PPPPPP-----PPPPPP---PPP-----PPP----S------------SHHHHHHHHHHHHH-S---HHHHHHHHHHSTT-TTHHHHHHHHHHT--TT--HHHHHHHTTTS--SSHHHHHHHHHHHHHTT-HHHHHHHHHHHHT-TT--HHHHHHHHHHSTT---HHHHHHHHHHHHHTT-HHHHHHHTTTS-HHHHHHHHHHHHHHHT-TTHHHHHGGGGGGTTTBHHHHHHHHHHHHHTT-HHHHHHHHTS----SB--S-HHHHHHHHHHHHTT----------------------------------------------------------

InterPro domains:
  IPR008939 Lytic transglycosylase, superhelical U-shaped [SSF48435] (83-312)

Organism: NCBI:txid2071607

Radius of gyration: 35.93 Å; Cα contacts (8 Å, |Δi|>4): 269; chains: 1; bounding box: 115×112×89 Å